Protein AF-A0AA42FJX2-F1 (afdb_monomer_lite)

Secondary structure (DSSP, 8-state):
----------PPPP----PPPPTTS-HHHHHHTTTT--EEEEEETTEEEEEEHHHHHHHHHHHS-SHHHHHHHHHHHHHHHHHHHHHHHHHHHHHHHHHHTTT------HHHHHHHHHHHHHHHT--GGG--TT----HHHHHHHT-HHHHHHHHHHHHHTT--SSHHHHHHHHHHHHHHHHHHHHHH-TT--HHHHHHHHHHHHHHHHHHHHHHHHHHHHHHHHHHHTT-

Structure (mmCIF, N/CA/C/O backbone):
data_AF-A0AA42FJX2-F1
#
_entry.id   AF-A0AA42FJX2-F1
#
loop_
_atom_site.group_PDB
_atom_site.id
_atom_site.type_symbol
_atom_site.label_atom_id
_atom_site.label_alt_id
_atom_site.label_comp_id
_atom_site.label_asym_id
_atom_site.label_entity_id
_atom_site.label_seq_id
_atom_site.pdbx_PDB_ins_code
_atom_site.Cartn_x
_atom_site.Cartn_y
_atom_site.Cartn_z
_atom_site.occupancy
_atom_site.B_iso_or_equiv
_atom_site.auth_seq_id
_atom_site.auth_comp_id
_atom_site.auth_asym_id
_atom_site.auth_atom_id
_atom_site.pdbx_PDB_model_num
ATOM 1 N N . MET A 1 1 ? 11.160 -43.414 -0.828 1.00 31.94 1 MET A N 1
ATOM 2 C CA . MET A 1 1 ? 11.577 -42.037 -0.490 1.00 31.94 1 MET A CA 1
ATOM 3 C C . MET A 1 1 ? 10.454 -41.105 -0.910 1.00 31.94 1 MET A C 1
ATOM 5 O O . MET A 1 1 ? 10.196 -41.000 -2.100 1.00 31.94 1 MET A O 1
ATOM 9 N N . SER A 1 2 ? 9.706 -40.563 0.054 1.00 27.91 2 SER A N 1
ATOM 10 C CA . SER A 1 2 ? 8.537 -39.716 -0.213 1.00 27.91 2 SER A CA 1
ATOM 11 C C . SER A 1 2 ? 8.991 -38.275 -0.432 1.00 27.91 2 SER A C 1
ATOM 13 O O . SER A 1 2 ? 9.691 -37.714 0.409 1.00 27.91 2 SER A O 1
ATOM 15 N N . VAL A 1 3 ? 8.629 -37.697 -1.575 1.00 27.19 3 VAL A N 1
ATOM 16 C CA . VAL A 1 3 ? 8.907 -36.300 -1.914 1.00 27.19 3 VAL A CA 1
ATOM 17 C C . VAL A 1 3 ? 7.827 -35.451 -1.248 1.00 27.19 3 VAL A C 1
ATOM 19 O O . VAL A 1 3 ? 6.704 -35.365 -1.742 1.00 27.19 3 VAL A O 1
ATOM 22 N N . HIS A 1 4 ? 8.144 -34.842 -0.105 1.00 28.83 4 HIS A N 1
ATOM 23 C CA . HIS A 1 4 ? 7.300 -33.801 0.475 1.00 28.83 4 HIS A CA 1
ATOM 24 C C . HIS A 1 4 ? 7.397 -32.546 -0.399 1.00 28.83 4 HIS A C 1
ATOM 26 O O . HIS A 1 4 ? 8.296 -31.721 -0.254 1.00 28.83 4 HIS A O 1
ATOM 32 N N . LEU A 1 5 ? 6.469 -32.429 -1.349 1.00 27.44 5 LEU A N 1
ATOM 33 C CA . LEU A 1 5 ? 6.158 -31.169 -2.010 1.00 27.44 5 LEU A CA 1
ATOM 34 C C . LEU A 1 5 ? 5.677 -30.185 -0.940 1.00 27.44 5 LEU A C 1
ATOM 36 O O . LEU A 1 5 ? 4.564 -30.312 -0.434 1.00 27.44 5 LEU A O 1
ATOM 40 N N . ASN A 1 6 ? 6.524 -29.208 -0.609 1.00 28.42 6 ASN A N 1
ATOM 41 C CA . ASN A 1 6 ? 6.117 -27.993 0.086 1.00 28.42 6 ASN A CA 1
ATOM 42 C C . ASN A 1 6 ? 5.006 -27.337 -0.741 1.00 28.42 6 ASN A C 1
ATOM 44 O O . ASN A 1 6 ? 5.273 -26.680 -1.751 1.00 28.42 6 ASN A O 1
ATOM 48 N N . GLN A 1 7 ? 3.752 -27.562 -0.351 1.00 30.89 7 GLN A N 1
ATOM 49 C CA . GLN A 1 7 ? 2.624 -26.829 -0.898 1.00 30.89 7 GLN A CA 1
ATOM 50 C C . GLN A 1 7 ? 2.806 -25.367 -0.499 1.00 30.89 7 GLN A C 1
ATOM 52 O O . GLN A 1 7 ? 2.657 -24.996 0.660 1.00 30.89 7 GLN A O 1
ATOM 57 N N . VAL A 1 8 ? 3.169 -24.538 -1.476 1.00 30.98 8 VAL A N 1
ATOM 58 C CA . VAL A 1 8 ? 3.081 -23.085 -1.362 1.00 30.98 8 VAL A CA 1
ATOM 59 C C . VAL A 1 8 ? 1.596 -22.764 -1.220 1.00 30.98 8 VAL A C 1
ATOM 61 O O . VAL A 1 8 ? 0.858 -22.761 -2.208 1.00 30.98 8 VAL A O 1
ATOM 64 N N . ILE A 1 9 ? 1.146 -22.566 0.019 1.00 32.75 9 ILE A N 1
ATOM 65 C CA . ILE A 1 9 ? -0.210 -22.115 0.325 1.00 32.75 9 ILE A CA 1
ATOM 66 C C . ILE A 1 9 ? -0.358 -20.746 -0.338 1.00 32.75 9 ILE A C 1
ATOM 68 O O . ILE A 1 9 ? 0.303 -19.772 0.024 1.00 32.75 9 ILE A O 1
ATOM 72 N N . LYS A 1 10 ? -1.175 -20.682 -1.391 1.00 31.48 10 LYS A N 1
ATOM 73 C CA . LYS A 1 10 ? -1.496 -19.422 -2.059 1.00 31.48 10 LYS A CA 1
ATOM 74 C C . LYS A 1 10 ? -2.317 -18.591 -1.082 1.00 31.48 10 LYS A C 1
ATOM 76 O O . LYS A 1 10 ? -3.470 -18.928 -0.829 1.00 31.48 10 LYS A O 1
ATOM 81 N N . SER A 1 11 ? -1.734 -17.510 -0.566 1.00 31.33 11 SER A N 1
ATOM 82 C CA . SER A 1 11 ? -2.449 -16.557 0.284 1.00 31.33 11 SER A CA 1
ATOM 83 C C . SER A 1 11 ? -3.790 -16.163 -0.353 1.00 31.33 11 SER A C 1
ATOM 85 O O . SER A 1 11 ? -3.816 -15.794 -1.536 1.00 31.33 11 SER A O 1
ATOM 87 N N . PRO A 1 12 ? -4.907 -16.235 0.392 1.00 36.12 12 PRO A N 1
ATOM 88 C CA . PRO A 1 12 ? -6.219 -15.902 -0.137 1.00 36.12 12 PRO A CA 1
ATOM 89 C C . PRO A 1 12 ? -6.261 -14.451 -0.633 1.00 36.12 12 PRO A C 1
ATOM 91 O O . PRO A 1 12 ? -5.676 -13.541 -0.040 1.00 36.12 12 PRO A O 1
ATOM 94 N N . LYS A 1 13 ? -6.964 -14.229 -1.750 1.00 33.28 13 LYS A N 1
ATOM 95 C CA . LYS A 1 13 ? -7.152 -12.891 -2.327 1.00 33.28 13 LYS A CA 1
ATOM 96 C C . LYS A 1 13 ? -8.032 -12.045 -1.389 1.00 33.28 13 LYS A C 1
ATOM 98 O O . LYS A 1 13 ? -9.130 -12.489 -1.046 1.00 33.28 13 LYS A O 1
ATOM 103 N N . PRO A 1 14 ? -7.603 -10.833 -0.997 1.00 35.41 14 PRO A N 1
ATOM 104 C CA . PRO A 1 14 ? -8.365 -9.995 -0.077 1.00 35.41 14 PRO A CA 1
ATOM 105 C C . PRO A 1 14 ? -9.662 -9.489 -0.716 1.00 35.41 14 PRO A C 1
ATOM 107 O O . PRO A 1 14 ? -9.658 -9.017 -1.853 1.00 35.41 14 PRO A O 1
ATOM 110 N N . PHE A 1 15 ? -10.761 -9.502 0.042 1.00 36.06 15 PHE A N 1
ATOM 111 C CA . PHE A 1 15 ? -11.967 -8.742 -0.287 1.00 36.06 15 PHE A CA 1
ATOM 112 C C . PHE A 1 15 ? -12.663 -8.231 0.979 1.00 36.06 15 PHE A C 1
ATOM 114 O O . PHE A 1 15 ? -12.865 -8.969 1.942 1.00 36.06 15 PHE A O 1
ATOM 121 N N . ILE A 1 16 ? -13.036 -6.951 0.974 1.00 37.66 16 ILE A N 1
ATOM 122 C CA . ILE A 1 16 ? -13.768 -6.302 2.068 1.00 37.66 16 ILE A CA 1
ATOM 123 C C . ILE A 1 16 ? -15.263 -6.461 1.789 1.00 37.66 16 ILE A C 1
ATOM 125 O O . ILE A 1 16 ? -15.741 -6.056 0.731 1.00 37.66 16 ILE A O 1
ATOM 129 N N . THR A 1 17 ? -16.016 -7.025 2.735 1.00 36.00 17 T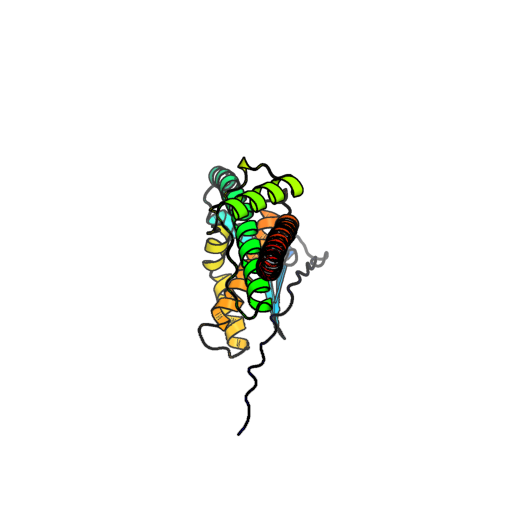HR A N 1
ATOM 130 C CA . THR A 1 17 ? -17.488 -7.031 2.687 1.00 36.00 17 THR A CA 1
ATOM 131 C C . THR A 1 17 ? -18.021 -6.062 3.745 1.00 36.00 17 THR A C 1
ATOM 133 O O . THR A 1 17 ? -17.624 -6.133 4.903 1.00 36.00 17 THR A O 1
ATOM 136 N N . ILE A 1 18 ? -18.889 -5.123 3.348 1.00 39.47 18 ILE A N 1
ATOM 137 C CA . ILE A 1 18 ? -19.509 -4.142 4.252 1.00 39.47 18 ILE A CA 1
ATOM 138 C C . ILE A 1 18 ? -20.953 -4.571 4.507 1.00 39.47 18 ILE A C 1
ATOM 140 O O . ILE A 1 18 ? -21.820 -4.389 3.654 1.00 39.47 18 ILE A O 1
ATOM 144 N N . THR A 1 19 ? -21.239 -5.095 5.694 1.00 42.47 19 THR A N 1
ATOM 145 C CA . THR A 1 19 ? -22.611 -5.383 6.129 1.00 42.47 19 THR A CA 1
ATOM 146 C C . THR A 1 19 ? -23.221 -4.157 6.825 1.00 42.47 19 THR A C 1
ATOM 148 O O . THR A 1 19 ? -22.709 -3.668 7.834 1.00 42.47 19 THR A O 1
ATOM 151 N N . LYS A 1 20 ? -24.326 -3.616 6.280 1.00 39.75 20 LYS A N 1
ATOM 152 C CA . LYS A 1 20 ? -25.154 -2.598 6.959 1.00 39.75 20 LYS A CA 1
ATOM 153 C C . LYS A 1 20 ? -26.060 -3.295 7.980 1.00 39.75 20 LYS A C 1
ATOM 155 O O . LYS A 1 20 ? -26.795 -4.211 7.631 1.00 39.75 20 LYS A O 1
ATOM 160 N N . GLY A 1 21 ? -25.996 -2.864 9.238 1.00 38.34 21 GLY A N 1
ATOM 161 C CA . GLY A 1 21 ? -26.777 -3.437 10.334 1.00 38.34 21 GLY A CA 1
ATOM 162 C C . GLY A 1 21 ? -28.282 -3.157 10.272 1.00 38.34 21 GLY A C 1
ATOM 163 O O . GLY A 1 21 ? -28.732 -2.171 9.692 1.00 38.34 21 GLY A O 1
ATOM 164 N N . CYS A 1 22 ? -29.051 -4.051 10.899 1.00 38.88 22 CYS A N 1
ATOM 165 C CA . CYS A 1 22 ? -30.514 -4.112 10.883 1.00 38.88 22 CYS A CA 1
ATOM 166 C C . CYS A 1 22 ? -31.192 -2.862 11.494 1.00 38.88 22 CYS A C 1
ATOM 168 O O . CYS A 1 22 ? -30.808 -2.367 12.557 1.00 38.88 22 CYS A O 1
ATOM 170 N N . SER A 1 23 ? -32.253 -2.368 10.845 1.00 48.19 23 SER A N 1
ATOM 171 C CA . SER A 1 23 ? -32.879 -1.062 11.114 1.00 48.19 23 SER A CA 1
ATOM 172 C C . SER A 1 23 ? -33.727 -0.975 12.394 1.00 48.19 23 SER A C 1
ATOM 174 O O . SER A 1 23 ? -34.010 0.138 12.835 1.00 48.19 23 SER A O 1
ATOM 176 N N . LYS A 1 24 ? -34.078 -2.095 13.041 1.00 46.38 24 LYS A N 1
ATOM 177 C CA . LYS A 1 24 ? -35.181 -2.173 14.027 1.00 46.38 24 LYS A CA 1
ATOM 178 C C . LYS A 1 24 ? -34.899 -1.705 15.469 1.00 46.38 24 LYS A C 1
ATOM 180 O O . LYS A 1 24 ? -35.830 -1.625 16.258 1.00 46.38 24 LYS A O 1
ATOM 185 N N . PHE A 1 25 ? -33.660 -1.389 15.842 1.00 43.12 25 PHE A N 1
ATOM 186 C CA . PHE A 1 25 ? -33.314 -1.051 17.239 1.00 43.12 25 PHE A CA 1
ATOM 187 C C . PHE A 1 25 ? -33.209 0.465 17.511 1.00 43.12 25 PHE A C 1
ATOM 189 O O . PHE A 1 25 ? -32.938 1.249 16.599 1.00 43.12 25 PHE A O 1
ATOM 196 N N . SER A 1 26 ? -33.393 0.898 18.766 1.00 50.31 26 SER A N 1
ATOM 197 C CA . SER A 1 26 ? -33.175 2.298 19.179 1.00 50.31 26 SER A CA 1
ATOM 198 C C . SER A 1 26 ? -31.684 2.671 19.142 1.00 50.31 26 SER A C 1
ATOM 200 O O . SER A 1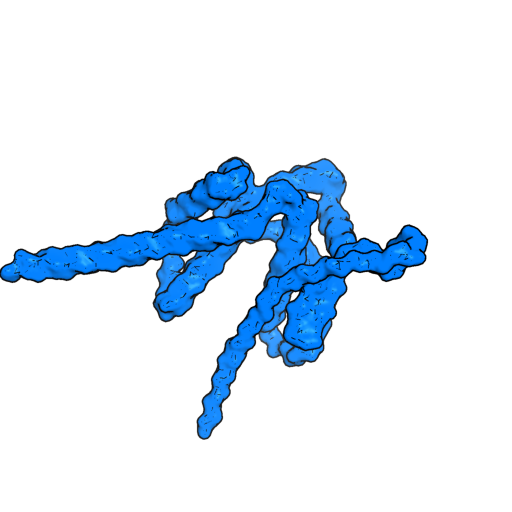 26 ? -30.825 1.793 19.197 1.00 50.31 26 SER A O 1
ATOM 202 N N . HIS A 1 27 ? -31.344 3.964 19.050 1.00 48.22 27 HIS A N 1
ATOM 203 C CA . HIS A 1 27 ? -29.951 4.412 18.874 1.00 48.22 27 HIS A CA 1
ATOM 204 C C . HIS A 1 27 ? -29.022 3.946 20.008 1.00 48.22 27 HIS A C 1
ATOM 206 O O . HIS A 1 27 ? -27.965 3.388 19.735 1.00 48.22 27 HIS A O 1
ATOM 212 N N . LYS A 1 28 ? -29.451 4.074 21.273 1.00 44.34 28 LYS A N 1
ATOM 213 C CA . LYS A 1 28 ? -28.675 3.635 22.450 1.00 44.34 28 LYS A CA 1
ATOM 214 C C . LYS A 1 28 ? -28.461 2.117 22.483 1.00 44.34 28 LYS A C 1
ATOM 216 O O . LYS A 1 28 ? -27.381 1.655 22.835 1.00 44.34 28 LYS A O 1
ATOM 221 N N . ILE A 1 29 ? -29.462 1.341 22.060 1.00 43.62 29 ILE A N 1
ATOM 222 C 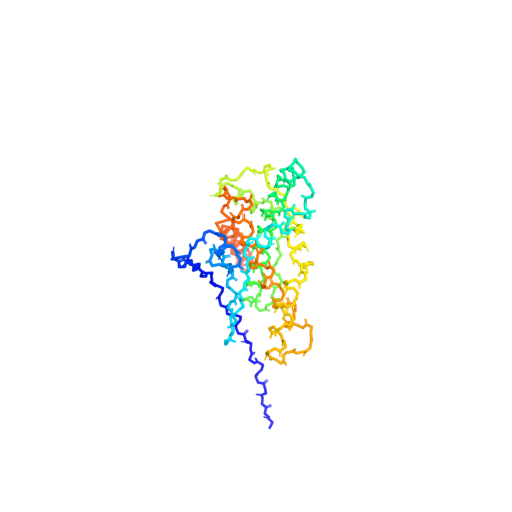CA . ILE A 1 29 ? -29.363 -0.123 21.965 1.00 43.62 29 ILE A CA 1
ATOM 223 C C . ILE A 1 29 ? -28.460 -0.525 20.792 1.00 43.62 29 ILE A C 1
ATOM 225 O O . ILE A 1 29 ? -27.636 -1.421 20.934 1.00 43.62 29 ILE A O 1
ATOM 229 N N . LYS A 1 30 ? -28.539 0.173 19.653 1.00 41.28 30 LYS A N 1
ATOM 230 C CA . LYS A 1 30 ? -27.633 -0.022 18.508 1.00 41.28 30 LYS A CA 1
ATOM 231 C C . LYS A 1 30 ? -26.178 0.282 18.858 1.00 41.28 30 LYS A C 1
ATOM 233 O O . LYS A 1 30 ? -25.288 -0.375 18.326 1.00 41.28 30 LYS A O 1
ATOM 238 N N . GLU A 1 31 ? -25.948 1.252 19.734 1.00 44.47 31 GLU A N 1
ATOM 239 C CA . GLU A 1 31 ? -24.627 1.648 20.223 1.00 44.47 31 GLU A CA 1
ATOM 240 C C . GLU A 1 31 ? -24.070 0.636 21.237 1.00 44.47 31 GLU A C 1
ATOM 242 O O . GLU A 1 31 ? -22.932 0.193 21.097 1.00 44.47 31 GLU A O 1
ATOM 247 N N . ALA A 1 32 ? -24.897 0.182 22.187 1.00 41.00 32 ALA A N 1
ATOM 248 C CA . ALA 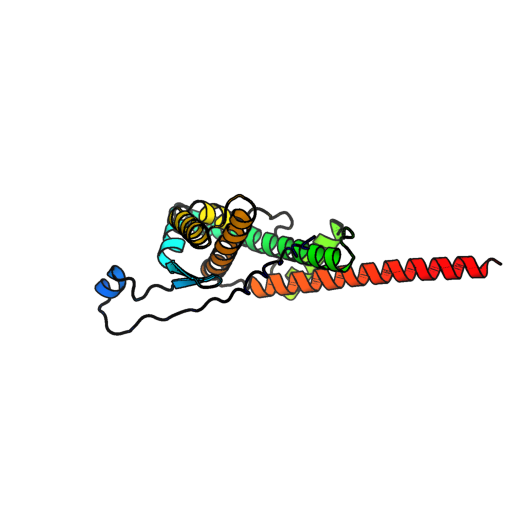A 1 32 ? -24.528 -0.820 23.191 1.00 41.00 32 ALA A CA 1
ATOM 249 C C . ALA A 1 32 ? -24.317 -2.226 22.597 1.00 41.00 32 ALA A C 1
ATOM 251 O O . ALA A 1 32 ? -23.354 -2.908 22.938 1.00 41.00 32 ALA A O 1
ATOM 252 N N . LEU A 1 33 ? -25.183 -2.645 21.669 1.00 42.25 33 LEU A N 1
ATOM 253 C CA . LEU A 1 33 ? -25.101 -3.935 20.967 1.00 42.25 33 LEU A CA 1
ATOM 254 C C . LEU A 1 33 ? -24.236 -3.874 19.702 1.00 42.25 33 LEU A C 1
ATOM 256 O O . LEU A 1 33 ? -24.078 -4.872 19.001 1.00 42.25 33 LEU A O 1
ATOM 260 N N . ASN A 1 34 ? -23.671 -2.704 19.395 1.00 47.59 34 ASN A N 1
ATOM 261 C CA . ASN A 1 34 ? -22.771 -2.497 18.268 1.00 47.59 34 ASN A CA 1
ATOM 262 C C . ASN A 1 34 ? -23.380 -2.890 16.898 1.00 47.59 34 ASN A C 1
ATOM 264 O O . ASN A 1 34 ? -22.685 -3.334 15.983 1.00 47.59 34 ASN A O 1
ATOM 268 N N . ILE A 1 35 ? -24.699 -2.730 16.760 1.00 39.41 35 ILE A N 1
ATOM 269 C CA . ILE A 1 35 ? -25.503 -3.172 15.608 1.00 39.41 35 ILE A CA 1
ATOM 270 C C . ILE A 1 35 ? -25.272 -2.270 14.389 1.00 39.41 35 ILE A C 1
ATOM 272 O O . ILE A 1 35 ? -25.331 -2.746 13.263 1.00 39.41 35 ILE A O 1
ATOM 276 N N . ASN A 1 36 ? -24.940 -0.992 14.595 1.00 46.34 36 ASN A N 1
ATOM 277 C CA . ASN A 1 36 ? -24.684 -0.022 13.521 1.00 46.34 36 ASN A CA 1
ATOM 278 C C . ASN A 1 36 ? -23.197 0.151 13.162 1.00 46.34 36 ASN A C 1
ATOM 280 O O . ASN A 1 36 ? -22.863 1.003 12.336 1.00 46.34 36 ASN A O 1
ATOM 284 N N . SER A 1 37 ? -22.278 -0.596 13.783 1.00 55.75 37 SER A N 1
ATOM 285 C CA . SER A 1 37 ? -20.853 -0.416 13.496 1.00 55.75 37 SER A CA 1
ATOM 286 C C . SER A 1 37 ? -20.506 -1.000 12.133 1.00 55.75 37 SER A C 1
ATOM 288 O O . SER A 1 37 ? -20.748 -2.187 11.910 1.00 55.75 37 SER A O 1
ATOM 290 N N . LYS A 1 38 ? -19.868 -0.208 11.263 1.00 67.88 38 LYS A N 1
ATOM 291 C CA . LYS A 1 38 ? -19.134 -0.765 10.124 1.00 67.88 38 LYS A CA 1
ATOM 292 C C . LYS A 1 38 ? -18.091 -1.742 10.660 1.00 67.88 38 LYS A C 1
ATOM 294 O O . LYS A 1 38 ? -17.338 -1.420 11.586 1.00 67.88 38 LYS A O 1
ATOM 299 N N . LYS A 1 39 ? -18.106 -2.952 10.114 1.00 72.69 39 LYS A N 1
ATOM 300 C CA . LYS A 1 39 ? -17.191 -4.018 10.494 1.00 72.69 39 LYS A CA 1
ATOM 301 C C . LYS A 1 39 ? -16.160 -4.203 9.391 1.00 72.69 39 LYS A C 1
ATOM 303 O O . LYS A 1 39 ? -16.492 -4.118 8.213 1.00 72.69 39 LYS A O 1
ATOM 308 N N . ILE A 1 40 ? -14.919 -4.429 9.795 1.00 69.00 40 ILE A N 1
ATOM 309 C CA . ILE A 1 40 ? -13.849 -4.861 8.907 1.00 69.00 40 ILE A CA 1
ATOM 310 C C . ILE A 1 40 ? -13.782 -6.375 9.048 1.00 69.00 40 ILE A C 1
ATOM 312 O O . ILE A 1 40 ? -13.407 -6.885 10.105 1.00 69.00 40 ILE A O 1
ATOM 316 N N . GLU A 1 41 ? -14.210 -7.075 8.006 1.00 68.38 41 GLU A N 1
ATOM 317 C CA . GLU A 1 41 ? -14.138 -8.530 7.924 1.00 68.38 41 GLU A CA 1
ATOM 318 C C . GLU A 1 41 ? -12.802 -8.925 7.288 1.00 68.38 41 GLU A C 1
ATOM 320 O O . GLU A 1 41 ? -12.489 -8.522 6.169 1.00 68.38 41 GLU A O 1
ATOM 325 N N . LEU A 1 42 ? -12.009 -9.699 8.022 1.00 65.88 42 LEU A N 1
ATOM 326 C CA . LEU A 1 42 ? -10.761 -10.299 7.572 1.00 65.88 42 LEU A CA 1
ATOM 327 C C . LEU A 1 42 ? -11.039 -11.787 7.368 1.00 65.88 42 LEU A C 1
ATOM 329 O O . LEU A 1 42 ? -11.291 -12.515 8.330 1.00 65.88 42 LEU A O 1
ATOM 333 N N . LYS A 1 43 ? -11.059 -12.218 6.109 1.00 64.38 43 LYS A N 1
ATOM 334 C CA . LYS A 1 43 ? -11.360 -13.603 5.740 1.00 64.38 43 LYS A CA 1
ATOM 335 C C . LYS A 1 43 ? -10.064 -14.389 5.587 1.00 64.38 43 LYS A C 1
ATOM 337 O O . LYS A 1 43 ? -9.173 -13.960 4.853 1.00 64.38 43 LYS A O 1
ATOM 342 N N . PHE A 1 44 ? -10.004 -15.514 6.284 1.00 64.75 44 PHE A N 1
ATOM 343 C CA . PHE A 1 44 ? -8.957 -16.527 6.236 1.00 64.75 44 PHE A CA 1
ATOM 344 C C . PHE A 1 44 ? -9.571 -17.834 5.723 1.00 64.75 44 PHE A C 1
ATOM 346 O O . PHE A 1 44 ? -10.796 -17.962 5.632 1.00 64.75 44 PHE A O 1
ATOM 353 N N . GLU A 1 45 ? -8.745 -18.807 5.352 1.00 58.72 45 GLU A N 1
ATOM 354 C CA . GLU A 1 45 ? -9.246 -20.113 4.924 1.00 58.72 45 GLU A CA 1
ATOM 355 C C . GLU A 1 45 ? -9.992 -20.784 6.091 1.00 58.72 45 GLU A C 1
ATOM 357 O O . GLU A 1 45 ? -9.420 -21.051 7.140 1.00 58.72 45 GLU A O 1
ATOM 362 N N . GLY A 1 46 ? -11.311 -20.961 5.956 1.00 57.94 46 GLY A N 1
ATOM 363 C CA . GLY A 1 46 ? -12.156 -21.568 6.993 1.00 57.94 46 GLY A CA 1
ATOM 364 C C . GLY A 1 46 ? -12.510 -20.681 8.198 1.00 57.94 46 GLY A C 1
ATOM 365 O O . GLY A 1 46 ? -13.294 -21.117 9.039 1.00 57.94 46 GLY A O 1
ATOM 366 N N . ASN A 1 47 ? -12.017 -19.437 8.280 1.00 65.50 47 ASN A N 1
ATOM 367 C CA . ASN A 1 47 ? -12.299 -18.530 9.399 1.00 65.50 47 ASN A CA 1
ATOM 368 C C . ASN A 1 47 ? -12.587 -17.089 8.936 1.00 65.50 47 ASN A C 1
ATOM 370 O O . ASN A 1 47 ? -12.086 -16.613 7.920 1.00 65.50 47 ASN A O 1
ATOM 374 N N . THR A 1 48 ? -13.411 -16.354 9.683 1.00 67.94 48 THR A N 1
ATOM 375 C CA . THR A 1 48 ? -13.636 -14.919 9.453 1.00 67.94 48 THR A CA 1
ATOM 376 C C . THR A 1 48 ? -13.497 -14.160 10.755 1.00 67.94 48 THR A C 1
ATOM 378 O O . THR A 1 48 ? -14.297 -14.285 11.681 1.00 67.94 48 THR A O 1
ATOM 381 N N . ILE A 1 49 ? -12.497 -13.297 10.792 1.00 69.69 49 ILE A N 1
ATOM 382 C CA . ILE A 1 49 ? -12.280 -12.363 11.880 1.00 69.69 49 ILE A CA 1
ATOM 383 C C . ILE A 1 49 ? -13.062 -11.094 11.588 1.00 69.69 49 ILE A C 1
ATOM 385 O O . ILE A 1 49 ? -13.020 -10.555 10.485 1.00 69.69 49 ILE A O 1
ATOM 389 N N . THR A 1 50 ? -13.721 -10.557 12.609 1.00 73.62 50 THR A N 1
ATOM 390 C CA . THR A 1 50 ? -14.474 -9.314 12.469 1.00 73.62 50 THR A CA 1
ATOM 391 C C . THR A 1 50 ? -14.002 -8.263 13.465 1.00 73.62 50 THR A C 1
ATOM 393 O O . THR A 1 50 ? -14.050 -8.465 14.677 1.00 73.62 50 THR A O 1
ATOM 396 N N . LEU A 1 51 ? -13.577 -7.110 12.954 1.00 77.00 51 LEU A N 1
ATOM 397 C CA . LEU A 1 51 ? -13.109 -5.971 13.740 1.00 77.00 51 LEU A CA 1
ATOM 398 C C . LEU A 1 51 ? -14.079 -4.793 13.633 1.00 77.00 51 LEU A C 1
ATOM 400 O O . LEU A 1 51 ? -14.681 -4.548 12.593 1.00 77.00 51 LEU A O 1
ATOM 404 N N . ASN A 1 52 ? -14.220 -4.028 14.714 1.00 79.44 52 ASN A N 1
ATOM 405 C CA . ASN A 1 52 ? -15.046 -2.824 14.719 1.00 79.44 52 ASN A CA 1
ATOM 406 C C . ASN A 1 52 ? -14.231 -1.609 14.243 1.00 79.44 52 ASN A C 1
ATOM 408 O O . ASN A 1 52 ? -13.297 -1.181 14.927 1.00 79.44 52 ASN A O 1
ATOM 412 N N . GLU A 1 53 ? -14.632 -1.028 13.109 1.00 83.50 53 GLU A N 1
ATOM 413 C CA . GLU A 1 53 ? -13.983 0.138 12.501 1.00 83.50 53 GLU A CA 1
ATOM 414 C C . GLU A 1 53 ? -13.966 1.355 13.438 1.00 83.50 53 GLU A C 1
ATOM 416 O O . GLU A 1 53 ? -12.923 1.986 13.617 1.00 83.50 53 GLU A O 1
ATOM 421 N N . SER A 1 54 ? -15.091 1.667 14.092 1.00 80.38 54 SER A N 1
ATOM 422 C CA . SER A 1 54 ? -15.200 2.857 14.945 1.00 80.38 54 SER A CA 1
ATOM 423 C C . SER A 1 54 ? -14.292 2.765 16.169 1.00 80.38 54 SER A C 1
ATOM 425 O O . SER A 1 54 ? -13.689 3.766 16.559 1.00 80.38 54 SER A O 1
ATOM 427 N N . LYS A 1 55 ? -14.117 1.563 16.735 1.00 82.38 55 LYS A N 1
ATOM 428 C CA . LYS A 1 55 ? -13.174 1.326 17.840 1.00 82.38 55 LYS A CA 1
ATOM 429 C C . LYS A 1 55 ? -11.725 1.552 17.406 1.00 82.38 55 LYS A C 1
ATOM 431 O O . LYS A 1 55 ? -10.993 2.227 18.128 1.00 82.38 55 LYS A O 1
ATOM 436 N N . ILE A 1 56 ? -11.332 1.052 16.231 1.00 84.06 56 ILE A N 1
ATOM 437 C CA . ILE A 1 56 ? -9.974 1.240 15.686 1.00 84.06 56 ILE A CA 1
ATOM 438 C C . ILE A 1 56 ? -9.700 2.724 15.450 1.00 84.06 56 ILE A C 1
ATOM 440 O O . ILE A 1 56 ? -8.719 3.261 15.962 1.00 84.06 56 ILE A O 1
ATOM 444 N N . VAL A 1 57 ? -10.595 3.406 14.731 1.00 83.50 57 VAL A N 1
ATOM 445 C CA . VAL A 1 57 ? -10.441 4.825 14.381 1.00 83.50 57 VAL A CA 1
ATOM 446 C C . VAL A 1 57 ? -10.436 5.707 15.626 1.00 83.50 57 VAL A C 1
ATOM 448 O O . VAL A 1 57 ? -9.590 6.592 15.744 1.00 83.50 57 VAL A O 1
ATOM 451 N N . ARG A 1 58 ? -11.336 5.462 16.587 1.00 83.94 58 ARG A N 1
ATOM 452 C CA . ARG A 1 58 ? -11.365 6.208 17.855 1.00 83.94 58 ARG A CA 1
ATOM 453 C C . ARG A 1 58 ? -10.066 6.025 18.632 1.00 83.94 58 ARG A C 1
ATOM 455 O O . ARG A 1 58 ? -9.564 6.997 19.190 1.00 83.94 58 ARG A O 1
ATOM 462 N N . LYS A 1 59 ? -9.505 4.811 18.652 1.00 85.19 59 LYS A N 1
ATOM 463 C CA . LYS A 1 59 ? -8.238 4.548 19.339 1.00 85.19 59 LYS A CA 1
ATOM 464 C C . LYS A 1 59 ? -7.069 5.263 18.661 1.00 85.19 59 LYS A C 1
ATOM 466 O O . LYS A 1 59 ? -6.307 5.918 19.366 1.00 85.19 59 LYS A O 1
ATOM 471 N N . LEU A 1 60 ? -6.989 5.230 17.329 1.00 84.56 60 LEU A N 1
ATOM 472 C CA . LEU A 1 60 ? -5.980 5.977 16.568 1.00 84.56 60 LEU A CA 1
ATOM 473 C C . LEU A 1 60 ? -6.065 7.480 16.854 1.00 84.56 60 LEU A C 1
ATOM 475 O O . LEU A 1 60 ? -5.071 8.090 17.232 1.00 84.56 60 LEU A O 1
ATOM 479 N N . LYS A 1 61 ? -7.269 8.060 16.777 1.00 83.94 61 LYS A N 1
ATOM 480 C CA . LYS A 1 61 ? -7.494 9.473 17.118 1.00 83.94 61 LYS A CA 1
ATOM 481 C C . LYS A 1 61 ? -7.112 9.798 18.561 1.00 83.94 61 LYS A C 1
ATOM 483 O O . LYS A 1 61 ? -6.624 10.881 18.808 1.00 83.94 61 LYS A O 1
ATOM 488 N N . SER A 1 62 ? -7.313 8.883 19.513 1.00 83.12 62 SER A N 1
ATOM 489 C CA . SER A 1 62 ? -6.896 9.122 20.904 1.00 83.12 62 SER A CA 1
ATOM 490 C C . SER A 1 62 ? -5.379 9.077 21.110 1.00 83.12 62 SER A C 1
ATOM 492 O O . SER A 1 62 ? -4.887 9.713 22.032 1.00 83.12 62 SER A O 1
ATOM 494 N N . GLN A 1 63 ? -4.646 8.321 20.284 1.00 82.50 63 GLN A N 1
ATOM 495 C CA . GLN A 1 63 ? -3.178 8.260 20.329 1.00 82.50 63 GLN A CA 1
ATOM 496 C C . GLN A 1 63 ? -2.538 9.488 19.670 1.00 82.50 63 GLN A C 1
ATOM 498 O O . GLN A 1 63 ? -1.431 9.872 20.026 1.00 82.50 63 GLN A O 1
ATOM 503 N N . ILE A 1 64 ? -3.246 10.106 18.727 1.00 80.00 64 ILE A N 1
ATOM 504 C CA . ILE A 1 64 ? -2.868 11.367 18.096 1.00 80.00 64 ILE A CA 1
ATOM 505 C C . ILE A 1 64 ? -3.543 12.481 18.909 1.00 80.00 64 ILE A C 1
ATOM 507 O O . ILE A 1 64 ? -4.648 12.910 18.593 1.00 80.00 64 ILE A O 1
ATOM 511 N N . GLU A 1 65 ? -2.933 12.860 20.034 1.00 68.12 65 GLU A N 1
ATOM 512 C CA . GLU A 1 65 ? -3.477 13.856 20.974 1.00 68.12 65 GLU A CA 1
ATOM 513 C C . GLU A 1 65 ? -3.956 15.126 20.252 1.00 68.12 65 GLU A C 1
ATOM 515 O O . GLU A 1 65 ? -3.202 15.634 19.449 1.00 68.12 65 GLU A O 1
ATOM 520 N N . THR A 1 66 ? -5.140 15.658 20.593 1.00 67.81 66 THR A N 1
ATOM 521 C CA . THR A 1 66 ? -5.768 16.926 20.126 1.00 67.81 66 THR A CA 1
ATOM 522 C C . THR A 1 66 ? -6.068 17.092 18.619 1.00 67.81 66 THR A C 1
ATOM 524 O O . THR A 1 66 ? -5.440 16.508 17.742 1.00 67.81 66 THR A O 1
ATOM 527 N N . ALA A 1 67 ? -7.085 17.906 18.295 1.00 61.50 67 ALA A N 1
ATOM 528 C CA . ALA A 1 67 ? -7.563 18.099 16.918 1.00 61.50 67 ALA A CA 1
ATOM 529 C C . ALA A 1 67 ? -6.545 18.820 16.010 1.00 61.50 67 ALA A C 1
ATOM 531 O O . ALA A 1 67 ? -6.328 18.385 14.881 1.00 61.50 67 ALA A O 1
ATOM 532 N N . ASP A 1 68 ? -5.867 19.858 16.509 1.00 67.69 68 ASP A N 1
ATOM 533 C CA . ASP A 1 68 ? -4.874 20.617 15.727 1.00 67.69 68 ASP A CA 1
ATOM 534 C C . ASP A 1 68 ? -3.639 19.778 15.383 1.00 67.69 68 ASP A C 1
ATOM 536 O O . ASP A 1 68 ? -3.097 19.834 14.276 1.00 67.69 68 ASP A O 1
ATOM 540 N N . LYS A 1 69 ? -3.197 18.961 16.339 1.00 78.44 69 LYS A N 1
ATOM 541 C CA . LYS A 1 69 ? -2.136 17.972 16.140 1.00 78.44 69 LYS A CA 1
ATOM 542 C C . LYS A 1 69 ? -2.598 16.880 15.171 1.00 78.44 69 LYS A C 1
ATOM 544 O O . LYS A 1 69 ? -1.799 16.465 14.340 1.00 78.44 69 LYS A O 1
ATOM 549 N N . LEU A 1 70 ? -3.868 16.462 15.214 1.00 79.25 70 LEU A N 1
ATOM 550 C CA . LEU A 1 70 ? -4.434 15.495 14.268 1.00 79.25 70 LEU A CA 1
ATOM 551 C C . LEU A 1 70 ? -4.458 16.020 12.826 1.00 79.25 70 LEU A C 1
ATOM 553 O O . LEU A 1 70 ? -4.125 15.266 11.918 1.00 79.25 70 LEU A O 1
ATOM 557 N N . GLU A 1 71 ? -4.816 17.282 12.593 1.00 81.00 71 GLU A N 1
ATOM 558 C CA . GLU A 1 71 ? -4.785 17.885 11.250 1.00 81.00 71 GLU A CA 1
ATOM 559 C C . GLU A 1 71 ? -3.354 17.981 10.707 1.00 81.00 71 GLU A C 1
ATOM 561 O O . GLU A 1 71 ? -3.069 17.495 9.611 1.00 81.00 71 GLU A O 1
ATOM 566 N N . LYS A 1 72 ? -2.411 18.499 11.505 1.00 83.88 72 LYS A N 1
ATOM 567 C CA . LYS A 1 72 ? -0.987 18.534 11.124 1.00 83.88 72 LYS A CA 1
ATOM 568 C C . LYS A 1 72 ? -0.426 17.135 10.874 1.00 83.88 72 LYS A C 1
ATOM 570 O O . LYS A 1 72 ? 0.285 16.925 9.893 1.00 83.88 72 LYS A O 1
ATOM 575 N N . PHE A 1 73 ? -0.793 16.178 11.725 1.00 86.50 73 PHE A N 1
ATOM 576 C CA . PHE A 1 73 ? -0.439 14.775 11.568 1.00 86.50 73 PHE A CA 1
ATOM 577 C C . PHE A 1 73 ? -0.983 14.201 10.261 1.00 86.50 73 PHE A C 1
ATOM 579 O O . PHE A 1 73 ? -0.243 13.543 9.540 1.00 86.50 73 PHE A O 1
ATOM 586 N N . LYS A 1 74 ? -2.252 14.457 9.917 1.00 85.75 74 LYS A N 1
ATOM 587 C CA . LYS A 1 74 ? -2.823 13.995 8.646 1.00 85.75 74 LYS A CA 1
ATOM 588 C C . LYS A 1 74 ? -2.044 14.553 7.463 1.00 85.75 74 LYS A C 1
ATOM 590 O O . LYS A 1 74 ? -1.768 13.800 6.543 1.00 85.75 74 LYS A O 1
ATOM 595 N N . ILE A 1 75 ? -1.661 15.829 7.484 1.00 85.88 75 ILE A N 1
ATOM 596 C CA . ILE A 1 75 ? -0.891 16.429 6.385 1.00 85.88 75 ILE A CA 1
ATOM 597 C C . ILE A 1 75 ? 0.448 15.705 6.201 1.00 85.88 75 ILE A C 1
ATOM 599 O O . ILE A 1 75 ? 0.784 15.333 5.077 1.00 85.88 75 ILE A O 1
ATOM 603 N N . SER A 1 76 ? 1.205 15.469 7.277 1.00 87.38 76 SER A N 1
ATOM 604 C CA . SER A 1 76 ? 2.492 14.766 7.178 1.00 87.38 76 SER A CA 1
ATOM 605 C C . SER A 1 76 ? 2.318 13.291 6.818 1.00 87.38 76 SER A C 1
ATOM 607 O O . SER A 1 76 ? 2.978 12.783 5.913 1.00 87.38 76 SER A O 1
ATOM 609 N N . GLU A 1 77 ? 1.385 12.609 7.479 1.00 90.56 77 GLU A N 1
ATOM 610 C CA . GLU A 1 77 ? 1.110 11.190 7.269 1.00 90.56 77 GLU A CA 1
ATOM 611 C C . GLU A 1 77 ? 0.547 10.926 5.868 1.00 90.56 77 GLU A C 1
ATOM 613 O O . GLU A 1 77 ? 0.880 9.905 5.279 1.00 90.56 77 GLU A O 1
ATOM 618 N N . LYS A 1 78 ? -0.227 11.846 5.275 1.00 91.62 78 LYS A N 1
ATOM 619 C CA . LYS A 1 78 ? -0.709 11.741 3.886 1.00 91.62 78 LYS A CA 1
ATOM 620 C C . LYS A 1 78 ? 0.460 11.572 2.918 1.00 91.62 78 LYS A C 1
ATOM 622 O O . LYS A 1 78 ? 0.459 10.629 2.125 1.00 91.62 78 LYS A O 1
ATOM 627 N N . LYS A 1 79 ? 1.485 12.427 3.029 1.00 92.69 79 LYS A N 1
ATOM 628 C CA . LYS A 1 79 ? 2.676 12.366 2.163 1.00 92.69 79 LYS A CA 1
ATOM 629 C C . LYS A 1 79 ? 3.426 11.050 2.325 1.00 92.69 79 LYS A C 1
ATOM 631 O O . LYS A 1 79 ? 3.779 10.403 1.340 1.00 92.69 79 LYS A O 1
ATOM 636 N N . ILE A 1 80 ? 3.598 10.621 3.575 1.00 92.12 80 ILE A N 1
ATOM 637 C CA . ILE A 1 80 ? 4.258 9.357 3.917 1.00 92.12 80 ILE A CA 1
ATOM 638 C C . ILE A 1 80 ? 3.468 8.165 3.366 1.00 92.12 80 ILE A C 1
ATOM 640 O O . ILE A 1 80 ? 4.043 7.226 2.817 1.00 92.12 80 ILE A O 1
ATOM 644 N N . GLN A 1 81 ? 2.141 8.185 3.485 1.00 92.94 81 GLN A N 1
ATOM 645 C CA . GLN A 1 81 ? 1.272 7.109 3.020 1.00 92.94 81 GLN A CA 1
ATOM 646 C C . GLN A 1 81 ? 1.300 6.992 1.494 1.00 92.94 81 GLN A C 1
ATOM 648 O O . GLN A 1 81 ? 1.413 5.872 0.994 1.00 92.94 81 GLN A O 1
ATOM 653 N N . ILE A 1 82 ? 1.265 8.114 0.765 1.00 93.12 82 ILE A N 1
ATOM 654 C CA . ILE A 1 82 ? 1.402 8.142 -0.700 1.00 93.12 82 ILE A CA 1
ATOM 655 C C . ILE A 1 82 ? 2.775 7.598 -1.105 1.00 93.12 82 ILE A C 1
ATOM 657 O O . ILE A 1 82 ? 2.851 6.619 -1.847 1.00 93.12 82 ILE A O 1
ATOM 661 N N . GLY A 1 83 ? 3.853 8.170 -0.561 1.00 93.25 83 GLY A N 1
ATOM 662 C CA . GLY A 1 83 ? 5.220 7.787 -0.912 1.00 93.25 83 GLY A CA 1
ATOM 663 C C . GLY A 1 83 ? 5.532 6.318 -0.617 1.00 93.25 83 GLY A C 1
ATOM 664 O O . GLY A 1 83 ? 6.042 5.597 -1.472 1.00 93.25 83 GLY A O 1
ATOM 665 N N . SER A 1 84 ? 5.120 5.830 0.556 1.00 92.56 84 SER A N 1
ATOM 666 C CA . SER A 1 84 ? 5.276 4.424 0.950 1.00 92.56 84 SER A CA 1
ATOM 667 C C . SER A 1 84 ? 4.434 3.473 0.087 1.00 92.56 84 SER A C 1
ATOM 669 O O . SER A 1 84 ? 4.871 2.357 -0.189 1.00 92.56 84 SER A O 1
ATOM 671 N N . THR A 1 85 ? 3.258 3.903 -0.390 1.00 92.69 85 THR A N 1
ATOM 672 C CA . THR A 1 85 ? 2.435 3.105 -1.320 1.00 92.69 85 THR A CA 1
ATOM 673 C C . THR A 1 85 ? 3.148 2.918 -2.657 1.00 92.69 85 THR A C 1
ATOM 675 O O . THR A 1 85 ? 3.220 1.793 -3.148 1.00 92.69 85 THR A O 1
ATOM 678 N N . ILE A 1 86 ? 3.734 3.987 -3.205 1.00 94.75 86 ILE A N 1
ATOM 679 C CA . ILE A 1 86 ? 4.503 3.936 -4.458 1.00 94.75 86 ILE A CA 1
ATOM 680 C C . ILE A 1 86 ? 5.764 3.082 -4.282 1.00 94.75 86 ILE A C 1
ATOM 682 O O . ILE A 1 86 ? 5.994 2.168 -5.068 1.00 94.75 86 ILE A O 1
ATOM 686 N N . ASN A 1 87 ? 6.547 3.315 -3.223 1.00 93.62 87 ASN A N 1
ATOM 687 C CA . ASN A 1 87 ? 7.755 2.531 -2.938 1.00 93.62 87 ASN A CA 1
ATOM 688 C C . ASN A 1 87 ? 7.454 1.034 -2.817 1.00 93.62 87 ASN A C 1
ATOM 690 O O . ASN A 1 87 ? 8.157 0.208 -3.393 1.00 93.62 87 ASN A O 1
ATOM 694 N N . ARG A 1 88 ? 6.375 0.682 -2.115 1.00 91.12 88 ARG A N 1
ATOM 695 C CA . ARG A 1 88 ? 5.971 -0.713 -1.969 1.00 91.12 88 ARG A CA 1
ATOM 696 C C . ARG A 1 88 ? 5.527 -1.335 -3.293 1.00 91.12 88 ARG A C 1
ATOM 698 O O . ARG A 1 88 ? 5.889 -2.474 -3.545 1.00 91.12 88 ARG A O 1
ATOM 705 N N . ALA A 1 89 ? 4.782 -0.607 -4.123 1.00 93.06 89 ALA A N 1
ATOM 706 C CA . ALA A 1 89 ? 4.395 -1.071 -5.456 1.00 93.06 89 ALA A CA 1
ATOM 707 C C . ALA A 1 89 ? 5.619 -1.311 -6.358 1.00 93.06 89 ALA A C 1
ATOM 709 O O . ALA A 1 89 ? 5.678 -2.313 -7.071 1.00 93.06 89 ALA A O 1
ATOM 710 N N . ILE A 1 90 ? 6.626 -0.433 -6.275 1.00 93.31 90 ILE A N 1
ATOM 711 C CA . ILE A 1 90 ? 7.907 -0.609 -6.970 1.00 93.31 90 ILE A CA 1
ATOM 712 C C . ILE A 1 90 ? 8.591 -1.902 -6.513 1.00 93.31 90 ILE A C 1
ATOM 714 O O . ILE A 1 90 ? 9.044 -2.687 -7.347 1.00 93.31 90 ILE A O 1
ATOM 718 N N . ASP A 1 91 ? 8.689 -2.122 -5.201 1.00 90.62 91 ASP A N 1
ATOM 719 C CA . ASP A 1 91 ? 9.356 -3.303 -4.649 1.00 90.62 91 ASP A CA 1
ATOM 720 C C . ASP A 1 91 ? 8.600 -4.599 -4.989 1.00 90.62 91 ASP A C 1
ATOM 722 O O . ASP A 1 91 ? 9.236 -5.547 -5.444 1.00 90.62 91 ASP A O 1
ATOM 726 N N . GLU A 1 92 ? 7.264 -4.614 -4.874 1.00 90.50 92 GLU A N 1
ATOM 727 C CA . GLU A 1 92 ? 6.406 -5.750 -5.262 1.00 90.50 92 GLU A CA 1
ATOM 728 C C . GLU A 1 92 ? 6.581 -6.080 -6.760 1.00 90.50 92 GLU A C 1
ATOM 730 O O . GLU A 1 92 ? 6.852 -7.225 -7.116 1.00 90.50 92 GLU A O 1
ATOM 735 N N . THR A 1 93 ? 6.560 -5.075 -7.644 1.00 90.31 93 THR A N 1
ATOM 736 C CA . THR A 1 93 ? 6.747 -5.278 -9.097 1.00 90.31 93 THR A CA 1
ATOM 737 C C . THR A 1 93 ? 8.147 -5.802 -9.437 1.00 90.31 93 THR A C 1
ATOM 739 O O . THR A 1 93 ? 8.315 -6.642 -10.325 1.00 90.31 93 THR A O 1
ATOM 742 N N . ARG A 1 94 ? 9.181 -5.316 -8.738 1.00 89.06 94 ARG A N 1
ATOM 743 C CA . ARG A 1 94 ? 10.564 -5.784 -8.923 1.00 89.06 94 ARG A CA 1
ATOM 744 C C . ARG A 1 94 ? 10.749 -7.222 -8.460 1.00 89.06 94 ARG A C 1
ATOM 746 O O . ARG A 1 94 ? 11.465 -7.968 -9.125 1.00 89.06 94 ARG A O 1
ATOM 753 N N . GLU A 1 95 ? 10.141 -7.590 -7.337 1.00 86.69 95 GLU A N 1
ATOM 754 C CA . GLU A 1 95 ? 10.163 -8.954 -6.806 1.00 86.69 95 GLU A CA 1
ATOM 755 C C . GLU A 1 95 ? 9.466 -9.917 -7.776 1.00 86.69 95 GLU A C 1
ATOM 757 O O . GLU A 1 95 ? 10.073 -10.902 -8.193 1.00 86.69 95 GLU A O 1
ATOM 762 N N . GLU A 1 96 ? 8.275 -9.563 -8.271 1.00 86.44 96 GLU A N 1
ATOM 763 C CA . GLU A 1 96 ? 7.552 -10.361 -9.272 1.00 86.44 96 GLU A CA 1
ATOM 764 C C . GLU A 1 96 ? 8.345 -10.568 -10.570 1.00 86.44 96 GLU A C 1
ATOM 766 O O . GLU A 1 96 ? 8.315 -11.650 -11.162 1.00 86.44 96 GLU A O 1
ATOM 771 N N . LEU A 1 97 ? 9.043 -9.534 -11.050 1.00 83.62 97 LEU A N 1
ATOM 772 C CA . LEU A 1 97 ? 9.871 -9.653 -12.249 1.00 83.62 97 LEU A CA 1
ATOM 773 C C . LEU A 1 97 ? 11.133 -10.483 -11.988 1.00 83.62 97 LEU A C 1
ATOM 775 O O . LEU A 1 97 ? 11.498 -11.308 -12.821 1.00 83.62 97 LEU A O 1
ATOM 779 N N . SER A 1 98 ? 11.773 -10.300 -10.831 1.00 81.00 98 SER A N 1
ATOM 780 C CA . SER A 1 98 ? 12.911 -11.117 -10.394 1.00 81.00 98 SER A CA 1
ATOM 781 C C . SER A 1 98 ? 12.540 -12.599 -10.370 1.00 81.00 98 SER A C 1
ATOM 783 O O . SER A 1 98 ? 13.272 -13.422 -10.919 1.00 81.00 98 SER A O 1
ATOM 785 N N . ASP A 1 99 ? 11.378 -12.947 -9.819 1.00 81.06 99 ASP A N 1
ATOM 786 C CA . ASP A 1 99 ? 10.888 -14.328 -9.780 1.00 81.06 99 ASP A CA 1
ATOM 787 C C . ASP A 1 99 ? 10.642 -14.905 -11.180 1.00 81.06 99 ASP A C 1
ATOM 789 O O . ASP A 1 99 ? 11.041 -16.039 -11.454 1.00 81.06 99 ASP A O 1
ATOM 793 N N . LYS A 1 100 ? 10.075 -14.116 -12.104 1.00 83.31 100 LYS A N 1
ATOM 794 C CA . LYS A 1 100 ? 9.916 -14.514 -13.518 1.00 83.31 100 LYS A CA 1
ATOM 795 C C . LYS A 1 100 ? 11.251 -14.733 -14.229 1.00 83.31 100 LYS A C 1
ATOM 797 O O . LYS A 1 100 ? 11.322 -15.535 -15.155 1.00 83.31 100 LYS A O 1
ATOM 802 N N . LEU A 1 101 ? 12.302 -14.041 -13.796 1.00 80.38 101 LEU A N 1
ATOM 803 C CA . LEU A 1 101 ? 13.659 -14.142 -14.332 1.00 80.38 101 LEU A CA 1
ATOM 804 C C . LEU A 1 101 ? 14.542 -15.087 -13.498 1.00 80.38 101 LEU A C 1
ATOM 806 O O . LEU A 1 101 ? 15.744 -14.853 -13.365 1.00 80.38 101 LEU A O 1
ATOM 810 N N . ASN A 1 102 ? 13.967 -16.146 -12.916 1.00 80.69 102 ASN A N 1
ATOM 811 C CA . ASN A 1 102 ? 14.682 -17.150 -12.114 1.00 80.69 102 ASN A CA 1
ATOM 812 C C . ASN A 1 102 ? 15.491 -16.550 -10.949 1.00 80.69 102 ASN A C 1
ATOM 814 O O . ASN A 1 102 ? 16.625 -16.951 -10.690 1.00 80.69 102 ASN A O 1
ATOM 818 N N . LYS A 1 103 ? 14.897 -15.590 -10.233 1.00 78.62 103 LYS A N 1
ATOM 819 C CA . LYS A 1 103 ? 15.497 -14.850 -9.107 1.00 78.62 103 LYS A CA 1
ATOM 820 C C . LYS A 1 103 ? 16.680 -13.956 -9.492 1.00 78.62 103 LYS A C 1
ATOM 822 O O . LYS A 1 103 ? 17.511 -13.620 -8.646 1.00 78.62 103 LYS A O 1
ATOM 827 N N . THR A 1 104 ? 16.762 -13.542 -10.756 1.00 76.06 104 THR A N 1
ATOM 828 C CA . THR A 1 104 ? 17.747 -12.542 -11.183 1.00 76.06 104 THR A CA 1
ATOM 829 C C . THR A 1 104 ? 17.418 -11.198 -10.546 1.00 76.06 104 THR A C 1
ATOM 831 O O . THR A 1 104 ? 16.328 -10.658 -10.726 1.00 76.06 104 THR A O 1
ATOM 834 N N . LYS A 1 105 ? 18.379 -10.626 -9.812 1.00 76.31 105 LYS A N 1
ATOM 835 C CA . LYS A 1 105 ? 18.187 -9.359 -9.103 1.00 76.31 105 LYS A CA 1
ATOM 836 C C . LYS A 1 105 ? 17.900 -8.225 -10.089 1.00 76.31 105 LYS A C 1
ATOM 838 O O . LYS A 1 105 ? 18.796 -7.757 -10.785 1.00 76.31 105 LYS A O 1
ATOM 843 N N . VAL A 1 106 ? 16.673 -7.717 -10.063 1.00 77.88 106 VAL A N 1
ATOM 844 C CA . VAL A 1 106 ? 16.269 -6.533 -10.829 1.00 77.88 106 VAL A CA 1
ATOM 845 C C . VAL A 1 106 ? 16.482 -5.281 -9.978 1.00 77.88 106 VAL A C 1
ATOM 847 O O . VAL A 1 106 ? 15.884 -5.139 -8.907 1.00 77.88 106 VAL A O 1
ATOM 850 N N . SER A 1 107 ? 17.325 -4.348 -10.423 1.00 80.50 107 SER A N 1
ATOM 851 C CA . SER A 1 107 ? 17.610 -3.093 -9.711 1.00 80.50 107 SER A CA 1
ATOM 852 C C . SER A 1 107 ? 17.185 -1.860 -10.498 1.00 80.50 107 SER A C 1
ATOM 854 O O . SER A 1 107 ? 17.460 -1.762 -11.688 1.00 80.50 107 SER A O 1
ATOM 856 N N . LEU A 1 108 ? 16.577 -0.901 -9.798 1.00 84.25 108 LEU A N 1
ATOM 857 C CA . LEU A 1 108 ? 16.298 0.441 -10.305 1.00 84.25 108 LEU A CA 1
ATOM 858 C C . LEU A 1 108 ? 17.299 1.430 -9.717 1.00 84.25 108 LEU A C 1
ATOM 860 O O . LEU A 1 108 ? 17.620 1.354 -8.526 1.00 84.25 108 LEU A O 1
ATOM 864 N N . THR A 1 109 ? 17.757 2.373 -10.532 1.00 87.50 109 THR A N 1
ATOM 865 C CA . THR A 1 109 ? 18.569 3.496 -10.058 1.00 87.50 109 THR A CA 1
ATOM 866 C C . THR A 1 109 ? 17.705 4.514 -9.312 1.00 87.50 109 THR A C 1
ATOM 868 O O . THR A 1 109 ? 16.476 4.525 -9.413 1.00 87.50 109 THR A O 1
ATOM 871 N N . SER A 1 110 ? 18.344 5.430 -8.583 1.00 87.06 110 SER A N 1
ATOM 872 C CA . SER A 1 110 ? 17.640 6.553 -7.953 1.00 87.06 110 SER A CA 1
ATOM 873 C C . SER A 1 110 ? 16.934 7.451 -8.977 1.00 87.06 110 SER A C 1
ATOM 875 O O . SER A 1 110 ? 15.894 8.022 -8.661 1.00 87.06 110 SER A O 1
ATOM 877 N N . SER A 1 111 ? 17.475 7.564 -10.198 1.00 89.12 111 SER A N 1
ATOM 878 C CA . SER A 1 111 ? 16.848 8.319 -11.289 1.00 89.12 111 SER A CA 1
ATOM 879 C C . SER A 1 111 ? 15.567 7.640 -11.767 1.00 89.12 111 SER A C 1
ATOM 881 O O . SER A 1 111 ? 14.532 8.290 -11.859 1.00 89.12 111 SER A O 1
ATOM 883 N N . ASP A 1 112 ? 15.613 6.321 -11.964 1.00 89.69 112 ASP A N 1
ATOM 884 C CA . ASP A 1 112 ? 14.447 5.536 -12.385 1.00 89.69 112 ASP A CA 1
ATOM 885 C C . ASP A 1 112 ? 13.310 5.639 -11.365 1.00 89.69 112 ASP A C 1
ATOM 887 O O . ASP A 1 112 ? 12.148 5.829 -11.718 1.00 89.69 112 ASP A O 1
ATOM 891 N N . LYS A 1 113 ? 13.649 5.570 -10.070 1.00 90.06 113 LYS A N 1
ATOM 892 C CA . LYS A 1 113 ? 12.663 5.758 -9.002 1.00 90.06 113 LYS A CA 1
ATOM 893 C C . LYS A 1 113 ? 12.022 7.142 -9.080 1.00 90.06 113 LYS A C 1
ATOM 895 O O . LYS A 1 113 ? 10.799 7.231 -9.047 1.00 90.06 113 LYS A O 1
ATOM 900 N N . LYS A 1 114 ? 12.817 8.211 -9.212 1.00 91.50 114 LYS A N 1
ATOM 901 C CA . LYS A 1 114 ? 12.295 9.584 -9.349 1.00 91.50 114 LYS A CA 1
ATOM 902 C C . LYS A 1 114 ? 11.359 9.722 -10.549 1.00 91.50 114 LYS A C 1
ATOM 904 O O . LYS A 1 114 ? 10.317 10.358 -10.427 1.00 91.50 114 LYS A O 1
ATOM 909 N N . GLU A 1 115 ? 11.702 9.099 -11.671 1.00 93.19 115 GLU A N 1
ATOM 910 C CA . GLU A 1 115 ? 10.858 9.093 -12.861 1.00 93.19 115 GLU A CA 1
ATOM 911 C C . GLU A 1 115 ? 9.510 8.405 -12.606 1.00 93.19 115 GLU A C 1
ATOM 913 O O . GLU A 1 115 ? 8.468 8.968 -12.940 1.00 93.19 115 GLU A O 1
ATOM 918 N N . ILE A 1 116 ? 9.503 7.243 -11.944 1.00 93.88 116 ILE A N 1
ATOM 919 C CA . ILE A 1 116 ? 8.262 6.552 -11.554 1.00 93.88 116 ILE A CA 1
ATOM 920 C C . ILE A 1 116 ? 7.407 7.457 -10.661 1.00 93.88 116 ILE A C 1
ATOM 922 O O . ILE A 1 116 ? 6.218 7.629 -10.925 1.00 93.88 116 ILE A O 1
ATOM 926 N N . PHE A 1 117 ? 8.001 8.091 -9.646 1.00 94.44 117 PHE A N 1
ATOM 927 C CA . PHE A 1 117 ? 7.284 9.027 -8.774 1.00 94.44 117 PHE A CA 1
ATOM 928 C C . PHE A 1 117 ? 6.651 10.185 -9.556 1.00 94.44 117 PHE A C 1
ATOM 930 O O . PHE A 1 117 ? 5.471 10.474 -9.355 1.00 94.44 117 PHE A O 1
ATOM 937 N N . HIS A 1 118 ? 7.396 10.801 -10.475 1.00 94.25 118 HIS A N 1
ATOM 938 C CA . HIS A 1 118 ? 6.897 11.885 -11.323 1.00 94.25 118 HIS A CA 1
ATOM 939 C C . HIS A 1 118 ? 5.730 11.429 -12.217 1.00 94.25 118 HIS A C 1
ATOM 941 O O . HIS A 1 118 ? 4.678 12.074 -12.267 1.00 94.25 118 HIS A O 1
ATOM 947 N N . ARG A 1 119 ? 5.869 10.277 -12.887 1.00 94.56 119 ARG A N 1
ATOM 948 C CA . ARG A 1 119 ? 4.818 9.714 -13.753 1.00 94.56 119 ARG A CA 1
ATOM 949 C C . ARG A 1 119 ? 3.551 9.375 -12.962 1.00 94.56 119 ARG A C 1
ATOM 951 O O . ARG A 1 119 ? 2.449 9.709 -13.407 1.00 94.56 119 ARG A O 1
ATOM 958 N N . VAL A 1 120 ? 3.695 8.781 -11.774 1.00 95.38 120 VAL A N 1
ATOM 959 C CA . VAL A 1 120 ? 2.569 8.464 -10.880 1.00 95.38 120 VAL A CA 1
ATOM 960 C C . VAL A 1 120 ? 1.875 9.735 -10.397 1.00 95.38 120 VAL A C 1
ATOM 962 O O . VAL A 1 120 ? 0.647 9.800 -10.462 1.00 95.38 120 VAL A O 1
ATOM 965 N N . ALA A 1 121 ? 2.629 10.755 -9.973 1.00 93.75 121 ALA A N 1
ATOM 966 C CA . ALA A 1 121 ? 2.085 12.047 -9.546 1.00 93.75 121 ALA A CA 1
ATOM 967 C C . ALA A 1 121 ? 1.192 12.654 -10.637 1.00 93.75 121 ALA A C 1
ATOM 969 O O . ALA A 1 121 ? 0.016 12.950 -10.407 1.00 93.75 121 ALA A O 1
ATOM 970 N N . LYS A 1 122 ? 1.718 12.713 -11.865 1.00 94.00 122 LYS A N 1
ATOM 971 C CA . LYS A 1 122 ? 1.016 13.240 -13.038 1.00 94.00 122 LYS A CA 1
ATOM 972 C C . LYS A 1 122 ? -0.247 12.443 -13.381 1.00 94.00 122 LYS A C 1
ATOM 974 O O . LYS A 1 122 ? -1.306 13.038 -13.560 1.00 94.00 122 LYS A O 1
ATOM 979 N N . LYS A 1 123 ? -0.172 11.107 -13.453 1.00 94.00 123 LYS A N 1
ATOM 980 C CA . LYS A 1 123 ? -1.320 10.241 -13.813 1.00 94.00 123 LYS A CA 1
ATOM 981 C C . LYS A 1 123 ? -2.388 10.169 -12.713 1.00 94.00 123 LYS A C 1
ATOM 983 O O . LYS A 1 123 ? -3.581 9.993 -12.994 1.00 94.00 123 LYS A O 1
ATOM 988 N N . CYS A 1 124 ? -1.984 10.308 -11.453 1.00 91.69 124 CYS A N 1
ATOM 989 C CA . CYS A 1 124 ? -2.901 10.291 -10.316 1.00 91.69 124 CYS A CA 1
ATOM 990 C C . CYS A 1 124 ? -3.457 11.672 -9.953 1.00 91.69 124 CYS A C 1
ATOM 992 O O . CYS A 1 124 ? -4.422 11.716 -9.194 1.00 91.69 124 CYS A O 1
ATOM 994 N N . GLY A 1 125 ? -2.925 12.759 -10.524 1.00 90.75 125 GLY A N 1
ATOM 995 C CA . GLY A 1 125 ? -3.346 14.128 -10.213 1.00 90.75 125 GLY A CA 1
ATOM 996 C C . GLY A 1 125 ? -2.908 14.576 -8.818 1.00 90.75 125 GLY A C 1
ATOM 997 O O . GLY A 1 125 ? -3.645 15.288 -8.146 1.00 90.75 125 GLY A O 1
ATOM 998 N N . ILE A 1 126 ? -1.741 14.114 -8.369 1.00 91.38 126 ILE A N 1
ATOM 999 C CA . ILE A 1 126 ? -1.174 14.410 -7.049 1.00 91.38 126 ILE A CA 1
ATOM 1000 C C . ILE A 1 126 ? -0.046 15.414 -7.238 1.00 91.38 126 ILE A C 1
ATOM 1002 O O . ILE A 1 126 ? 0.786 15.246 -8.131 1.00 91.38 126 ILE A O 1
ATOM 1006 N N . SER A 1 127 ? 0.002 16.445 -6.396 1.00 90.25 127 SER A N 1
ATOM 1007 C CA . SER A 1 127 ? 1.118 17.388 -6.426 1.00 90.25 127 SER A CA 1
ATOM 1008 C C . SER A 1 127 ? 2.410 16.687 -6.010 1.00 90.25 127 SER A C 1
ATOM 1010 O O . SER A 1 127 ? 2.445 15.996 -4.993 1.00 90.25 127 SER A O 1
ATOM 1012 N N . GLU A 1 128 ? 3.511 16.915 -6.726 1.00 86.38 128 GLU A N 1
ATOM 1013 C CA . GLU A 1 128 ? 4.819 16.371 -6.332 1.00 86.38 128 GLU A CA 1
ATOM 1014 C C . GLU A 1 128 ? 5.251 16.833 -4.933 1.00 86.38 128 GLU A C 1
ATOM 1016 O O . GLU A 1 128 ? 5.921 16.096 -4.216 1.00 86.38 128 GLU A O 1
ATOM 1021 N N . SER A 1 129 ? 4.798 18.010 -4.486 1.00 87.38 129 SER A N 1
ATOM 1022 C CA . SER A 1 129 ? 5.040 18.500 -3.122 1.00 87.38 129 SER A CA 1
ATOM 1023 C C . SER A 1 129 ? 4.322 17.691 -2.029 1.00 87.38 129 SER A C 1
ATOM 1025 O O . SER A 1 129 ? 4.645 17.827 -0.842 1.00 87.38 129 SER A O 1
ATOM 1027 N N . GLU A 1 130 ? 3.352 16.853 -2.400 1.00 86.56 130 GLU A N 1
ATOM 1028 C CA . GLU A 1 130 ? 2.654 15.906 -1.524 1.00 86.56 130 GLU A CA 1
ATOM 1029 C C . GLU A 1 130 ? 3.297 14.510 -1.527 1.00 86.56 130 GLU A C 1
ATOM 1031 O O . GLU A 1 130 ? 2.793 13.607 -0.863 1.00 86.56 130 GLU A O 1
ATOM 1036 N N . ILE A 1 131 ? 4.414 14.321 -2.231 1.00 87.12 131 ILE A N 1
ATOM 1037 C CA . ILE A 1 131 ? 5.105 13.037 -2.336 1.00 87.12 131 ILE A CA 1
ATOM 1038 C C . ILE A 1 131 ? 6.446 13.115 -1.613 1.00 87.12 131 ILE A C 1
ATOM 1040 O O . ILE A 1 131 ? 7.280 13.972 -1.890 1.00 87.12 131 ILE A O 1
ATOM 1044 N N . ASP A 1 132 ? 6.677 12.162 -0.714 1.00 87.38 132 ASP A N 1
ATOM 1045 C CA . ASP A 1 132 ? 7.997 11.906 -0.145 1.00 87.38 132 ASP A CA 1
ATOM 1046 C C . ASP A 1 132 ? 8.560 10.607 -0.734 1.00 87.38 132 ASP A C 1
ATOM 1048 O O . ASP A 1 132 ? 8.059 9.512 -0.473 1.00 87.38 132 ASP A O 1
ATOM 1052 N N . THR A 1 133 ? 9.612 10.729 -1.545 1.00 85.75 133 THR A N 1
ATOM 1053 C CA . THR A 1 133 ? 10.239 9.587 -2.232 1.00 85.75 133 THR A CA 1
ATOM 1054 C C . THR A 1 133 ? 10.993 8.655 -1.280 1.00 85.75 133 THR A C 1
ATOM 1056 O O . THR A 1 133 ? 11.182 7.479 -1.593 1.00 85.75 133 THR A O 1
ATOM 1059 N N . ASN A 1 134 ? 11.363 9.139 -0.091 1.00 84.19 134 ASN A N 1
ATOM 1060 C CA . ASN A 1 134 ? 12.052 8.365 0.942 1.00 84.19 134 ASN A CA 1
ATOM 1061 C C . ASN A 1 134 ? 11.087 7.782 1.985 1.00 84.19 134 ASN A C 1
ATOM 1063 O O . ASN A 1 134 ? 11.516 7.093 2.917 1.00 84.19 134 ASN A O 1
ATOM 1067 N N . ALA A 1 135 ? 9.781 8.020 1.832 1.00 83.81 135 ALA A N 1
ATOM 1068 C CA . ALA A 1 135 ? 8.784 7.520 2.760 1.00 83.81 135 ALA A CA 1
ATOM 1069 C C . ALA A 1 135 ? 8.750 5.987 2.766 1.00 83.81 135 ALA A C 1
ATOM 1071 O O . ALA A 1 135 ? 8.481 5.331 1.755 1.00 83.81 135 ALA A O 1
ATOM 1072 N N . SER A 1 136 ? 8.977 5.417 3.946 1.00 74.50 136 SER A N 1
ATOM 1073 C CA . SER A 1 136 ? 8.972 3.970 4.173 1.00 74.50 136 SER A CA 1
ATOM 1074 C C . SER A 1 136 ? 8.122 3.596 5.385 1.00 74.50 136 SER A C 1
ATOM 1076 O O . SER A 1 136 ? 7.241 2.740 5.280 1.00 74.50 136 SER A O 1
ATOM 1078 N N . GLN A 1 137 ? 8.334 4.265 6.520 1.00 78.12 137 GLN A N 1
ATOM 1079 C CA . GLN A 1 137 ? 7.645 3.970 7.773 1.00 78.12 137 GLN A CA 1
ATOM 1080 C C . GLN A 1 137 ? 6.347 4.768 7.916 1.00 78.12 137 GLN A C 1
ATOM 1082 O O . GLN A 1 137 ? 6.358 5.972 8.138 1.00 78.12 137 GLN A O 1
ATOM 1087 N N . GLN A 1 138 ? 5.220 4.066 7.817 1.00 83.81 138 GLN A N 1
ATOM 1088 C CA . GLN A 1 138 ? 3.882 4.623 8.011 1.00 83.81 138 GLN A CA 1
ATOM 1089 C C . GLN A 1 138 ? 3.509 4.608 9.500 1.00 83.81 138 GLN A C 1
ATOM 1091 O O . GLN A 1 138 ? 3.402 3.531 10.101 1.00 83.81 138 GLN A O 1
ATOM 1096 N N . PHE A 1 139 ? 3.268 5.777 10.099 1.00 84.81 139 PHE A N 1
ATOM 1097 C CA . PHE A 1 139 ? 2.956 5.881 11.526 1.00 84.81 139 PHE A CA 1
ATOM 1098 C C . PHE A 1 139 ? 1.633 5.196 11.873 1.00 84.81 139 PHE A C 1
ATOM 1100 O O . PHE A 1 139 ? 1.534 4.508 12.889 1.00 84.81 139 PHE A O 1
ATOM 1107 N N . ILE A 1 140 ? 0.625 5.290 10.999 1.00 85.81 140 ILE A N 1
ATOM 1108 C CA . ILE A 1 140 ? -0.657 4.594 11.192 1.00 85.81 140 ILE A CA 1
ATOM 1109 C C . ILE A 1 140 ? -0.448 3.077 11.287 1.00 85.81 140 ILE A C 1
ATOM 1111 O O . ILE A 1 140 ? -1.027 2.443 12.169 1.00 85.81 140 ILE A O 1
ATOM 1115 N N . LYS A 1 141 ? 0.414 2.480 10.447 1.00 85.94 141 LYS A N 1
ATOM 1116 C CA . LYS A 1 141 ? 0.735 1.042 10.545 1.00 85.94 141 LYS A CA 1
ATOM 1117 C C . LYS A 1 141 ? 1.382 0.691 11.879 1.00 85.94 141 LYS A C 1
ATOM 1119 O O . LYS A 1 141 ? 1.050 -0.344 12.453 1.00 85.94 141 LYS A O 1
ATOM 1124 N N . HIS A 1 142 ? 2.272 1.549 12.371 1.00 85.81 142 HIS A N 1
ATOM 1125 C CA . HIS A 1 142 ? 2.907 1.371 13.673 1.00 85.81 142 HIS A CA 1
ATOM 1126 C C . HIS A 1 142 ? 1.891 1.447 14.823 1.00 85.81 142 HIS A C 1
ATOM 1128 O O . HIS A 1 142 ? 1.881 0.590 15.700 1.00 85.81 142 HIS A O 1
ATOM 1134 N N . LEU A 1 143 ? 0.967 2.409 14.798 1.00 85.88 143 LEU A N 1
ATOM 1135 C CA . LEU A 1 143 ? -0.087 2.485 15.811 1.00 85.88 143 LEU A CA 1
ATOM 1136 C C . LEU A 1 143 ? -1.028 1.277 15.764 1.00 85.88 143 LEU A C 1
ATOM 1138 O O . LEU A 1 143 ? -1.430 0.771 16.812 1.00 85.88 143 LEU A O 1
ATOM 1142 N N . LEU A 1 144 ? -1.377 0.802 14.564 1.00 86.31 144 LEU A N 1
ATOM 1143 C CA . LEU A 1 144 ? -2.211 -0.387 14.385 1.00 86.31 144 LEU A CA 1
ATOM 1144 C C . LEU A 1 144 ? -1.546 -1.635 14.982 1.00 86.31 144 LEU A C 1
ATOM 1146 O O . LEU A 1 144 ? -2.220 -2.399 15.673 1.00 86.31 144 LEU A O 1
ATOM 1150 N N . SER A 1 145 ? -0.237 -1.827 14.790 1.00 84.44 145 SER A N 1
ATOM 1151 C CA . SER A 1 145 ? 0.473 -2.994 15.338 1.00 84.44 145 SER A CA 1
ATOM 1152 C C . SER A 1 145 ? 0.564 -2.988 16.869 1.00 84.44 145 SER A C 1
ATOM 1154 O O . SER A 1 145 ? 0.671 -4.049 17.486 1.00 84.44 145 SER A O 1
ATOM 1156 N N . GLN A 1 146 ? 0.441 -1.819 17.501 1.00 83.44 146 GLN A N 1
ATOM 1157 C CA . GLN A 1 146 ? 0.418 -1.669 18.958 1.00 83.44 146 GLN A CA 1
ATOM 1158 C C . GLN A 1 146 ? -0.965 -1.887 19.593 1.00 83.44 146 GLN A C 1
ATOM 1160 O O . GLN A 1 146 ? -1.077 -1.971 20.821 1.00 83.44 146 GLN A O 1
ATOM 1165 N N . GLN A 1 147 ? -2.053 -1.965 18.816 1.00 83.44 147 GLN A N 1
ATOM 1166 C CA . GLN A 1 147 ? -3.380 -2.112 19.416 1.00 83.44 147 GLN A CA 1
ATOM 1167 C C . GLN A 1 147 ? -3.599 -3.538 19.930 1.00 83.44 147 GLN A C 1
ATOM 1169 O O . GLN A 1 147 ? -3.719 -4.487 19.155 1.00 83.44 147 GLN A O 1
ATOM 1174 N N . LYS A 1 148 ? -3.787 -3.674 21.250 1.00 81.88 148 LYS A N 1
ATOM 1175 C CA . LYS A 1 148 ? -4.040 -4.963 21.923 1.00 81.88 148 LYS A CA 1
ATOM 1176 C C . LYS A 1 148 ? -5.160 -5.789 21.283 1.00 81.88 148 LYS A C 1
ATOM 1178 O O . LYS A 1 148 ? -5.069 -7.009 21.263 1.00 81.88 148 LYS A O 1
ATOM 1183 N N . GLN A 1 149 ? -6.223 -5.156 20.774 1.00 79.12 149 GLN A N 1
ATOM 1184 C CA . GLN A 1 149 ? -7.314 -5.903 20.132 1.00 79.12 149 GLN A CA 1
ATOM 1185 C C . GLN A 1 149 ? -6.862 -6.581 18.831 1.00 79.12 149 GLN A C 1
ATOM 1187 O O . GLN A 1 149 ? -7.290 -7.693 18.554 1.00 79.12 149 GLN A O 1
ATOM 1192 N N . ILE A 1 150 ? -6.000 -5.916 18.053 1.00 80.81 150 ILE A N 1
ATOM 1193 C CA . ILE A 1 150 ? -5.489 -6.427 16.778 1.00 80.81 150 ILE A CA 1
ATOM 1194 C C . ILE A 1 150 ? -4.523 -7.576 17.064 1.00 80.81 150 ILE A C 1
ATOM 1196 O O . ILE A 1 150 ? -4.646 -8.638 16.466 1.00 80.81 150 ILE A O 1
ATOM 1200 N N . GLN A 1 151 ? -3.642 -7.401 18.053 1.00 81.19 151 GLN A N 1
ATOM 1201 C CA . GLN A 1 151 ? -2.733 -8.455 18.509 1.00 81.19 151 GLN A CA 1
ATOM 1202 C C . GLN A 1 151 ? -3.494 -9.705 18.961 1.00 81.19 151 GLN A C 1
ATOM 1204 O O . GLN A 1 151 ? -3.214 -10.789 18.470 1.00 81.19 151 GLN A O 1
ATOM 1209 N N . LYS A 1 152 ? -4.514 -9.556 19.820 1.00 78.25 152 LYS A N 1
ATOM 1210 C CA . LYS A 1 152 ? -5.346 -10.684 20.276 1.00 78.25 152 LYS A CA 1
ATOM 1211 C C . LYS A 1 152 ? -6.003 -11.437 19.127 1.00 78.25 152 LYS A C 1
ATOM 1213 O O . LYS A 1 152 ? -6.104 -12.655 19.173 1.00 78.25 152 LYS A O 1
ATOM 1218 N N . VAL A 1 153 ? -6.461 -10.703 1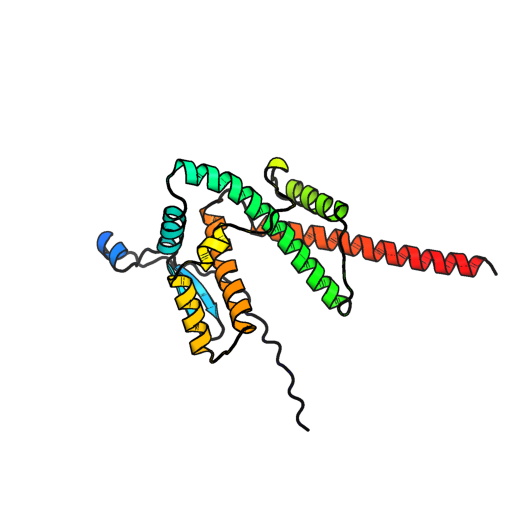8.122 1.00 75.25 153 VAL A N 1
ATOM 1219 C CA . VAL A 1 153 ? -7.116 -11.264 16.945 1.00 75.25 153 VAL A CA 1
ATOM 1220 C C . VAL A 1 153 ? -6.136 -12.061 16.085 1.00 75.25 153 VAL A C 1
ATOM 1222 O O . VAL A 1 153 ? -6.455 -13.180 15.704 1.00 75.25 153 VAL A O 1
ATOM 1225 N N . ILE A 1 154 ? -4.932 -11.532 15.858 1.00 75.25 154 ILE A N 1
ATOM 1226 C CA . ILE A 1 154 ? -3.855 -12.250 15.164 1.00 75.25 154 ILE A CA 1
ATOM 1227 C C . ILE A 1 154 ? -3.468 -13.512 15.948 1.00 75.25 154 ILE A C 1
ATOM 1229 O O . ILE A 1 154 ? -3.414 -14.594 15.380 1.00 75.25 154 ILE A O 1
ATOM 1233 N N . THR A 1 155 ? -3.256 -13.401 17.264 1.00 74.69 155 THR A N 1
ATOM 1234 C CA . THR A 1 155 ? -2.886 -14.545 18.114 1.00 74.69 155 THR A CA 1
ATOM 1235 C C . THR A 1 155 ? -3.958 -15.632 18.125 1.00 74.69 155 THR A C 1
ATOM 1237 O O . THR A 1 155 ? -3.626 -16.812 18.095 1.00 74.69 155 THR A O 1
ATOM 1240 N N . HIS A 1 156 ? -5.235 -15.252 18.169 1.00 72.88 156 HIS A N 1
ATOM 1241 C CA . HIS A 1 156 ? -6.343 -16.202 18.149 1.00 72.88 156 HIS A CA 1
ATOM 1242 C C . HIS A 1 156 ? -6.424 -16.967 16.821 1.00 72.88 156 HIS A C 1
ATOM 1244 O O . HIS A 1 156 ? -6.659 -18.170 16.835 1.00 72.88 156 HIS A O 1
ATOM 1250 N N . ASP A 1 157 ? -6.227 -16.295 15.685 1.00 70.44 157 ASP A N 1
ATOM 1251 C CA . ASP A 1 157 ? -6.241 -16.947 14.369 1.00 70.44 157 ASP A CA 1
ATOM 1252 C C . ASP A 1 157 ? -5.089 -17.945 14.206 1.00 70.44 157 ASP A C 1
ATOM 1254 O O . ASP A 1 157 ? -5.318 -19.110 13.890 1.00 70.44 157 ASP A O 1
ATOM 1258 N N . LEU A 1 158 ? -3.871 -17.524 14.558 1.00 70.69 158 LEU A N 1
ATOM 1259 C CA . LEU A 1 158 ? -2.685 -18.388 14.551 1.00 70.69 158 LEU A CA 1
ATOM 1260 C C . LEU A 1 158 ? -2.866 -19.617 15.456 1.00 70.69 158 LEU A C 1
ATOM 1262 O O . LEU A 1 158 ? -2.481 -20.729 15.097 1.00 70.69 158 LEU A O 1
ATOM 1266 N N . PHE A 1 159 ? -3.497 -19.433 16.622 1.00 68.75 159 PHE A N 1
ATOM 1267 C CA . PHE A 1 159 ? -3.813 -20.530 17.536 1.00 68.75 159 PHE A CA 1
ATOM 1268 C C . PHE A 1 159 ? -4.805 -21.531 16.927 1.00 68.75 159 PHE A C 1
ATOM 1270 O O . PHE A 1 159 ? -4.597 -22.739 17.043 1.00 68.75 159 PHE A O 1
ATOM 1277 N N . LEU A 1 160 ? -5.867 -21.054 16.266 1.00 67.81 160 LEU A N 1
ATOM 1278 C CA . LEU A 1 160 ? -6.865 -21.924 15.633 1.00 67.81 160 LEU A CA 1
ATOM 1279 C C . LEU A 1 160 ? -6.282 -22.757 14.486 1.00 67.81 160 LEU A C 1
ATOM 1281 O O . LEU A 1 160 ? -6.657 -23.920 14.336 1.00 67.81 160 LEU A O 1
ATOM 1285 N N . ASN A 1 161 ? -5.339 -22.197 13.728 1.00 65.31 161 ASN A N 1
ATOM 1286 C CA . ASN A 1 161 ? -4.718 -22.873 12.586 1.00 65.31 161 ASN A CA 1
ATOM 1287 C C . ASN A 1 161 ? -3.544 -23.794 12.972 1.00 65.31 161 ASN A C 1
ATOM 1289 O O . ASN A 1 161 ? -2.954 -24.425 12.101 1.00 65.31 161 ASN A O 1
ATOM 1293 N N . LYS A 1 162 ? -3.229 -23.937 14.272 1.00 64.06 162 LYS A N 1
ATOM 1294 C CA . LYS A 1 162 ? -2.103 -24.746 14.792 1.00 64.06 162 LYS A CA 1
ATOM 1295 C C . LYS A 1 162 ? -0.736 -24.374 14.185 1.00 64.06 162 LYS A C 1
ATOM 1297 O O . LYS A 1 162 ? 0.156 -25.217 14.121 1.00 64.06 162 LYS A O 1
ATOM 1302 N N . GLU A 1 163 ? -0.551 -23.125 13.769 1.00 55.38 163 GLU A N 1
ATOM 1303 C CA . GLU A 1 163 ? 0.708 -22.634 13.195 1.00 55.38 163 GLU A CA 1
ATOM 1304 C C . GLU A 1 163 ? 1.693 -22.215 14.317 1.00 55.38 163 GLU A C 1
ATOM 1306 O O . GLU A 1 163 ? 1.326 -21.473 15.230 1.00 55.38 163 GLU A O 1
ATOM 1311 N N . GLN A 1 164 ? 2.956 -22.677 14.282 1.00 51.88 164 GLN A N 1
ATOM 1312 C CA . GLN A 1 164 ? 4.073 -22.186 15.124 1.00 51.88 164 GLN A CA 1
ATOM 1313 C C . GLN A 1 164 ? 5.446 -22.347 14.428 1.00 51.88 164 GLN A C 1
ATOM 1315 O O . GLN A 1 164 ? 5.650 -23.362 13.767 1.00 51.88 164 GLN A O 1
ATOM 1320 N N . PRO A 1 165 ? 6.471 -21.509 14.724 1.00 52.94 165 PRO A N 1
ATOM 1321 C CA . PRO A 1 165 ? 6.446 -20.059 14.903 1.00 52.94 165 PRO A CA 1
ATOM 1322 C C . PRO A 1 165 ? 7.387 -19.317 13.914 1.00 52.94 165 PRO A C 1
ATOM 1324 O O . PRO A 1 165 ? 8.354 -19.858 13.383 1.00 52.94 165 PRO A O 1
ATOM 1327 N N . ASN A 1 166 ? 7.123 -18.014 13.763 1.00 54.09 166 ASN A N 1
ATOM 1328 C CA . ASN A 1 166 ? 7.913 -16.938 13.128 1.00 54.09 166 ASN A CA 1
ATOM 1329 C C . ASN A 1 166 ? 7.590 -16.582 11.667 1.00 54.09 166 ASN A C 1
ATOM 1331 O O . ASN A 1 166 ? 7.315 -15.408 11.415 1.00 54.09 166 ASN A O 1
ATOM 1335 N N . GLY A 1 167 ? 7.592 -17.529 10.726 1.00 49.81 167 GLY A N 1
ATOM 1336 C CA . GLY A 1 167 ? 7.331 -17.230 9.305 1.00 49.81 167 GLY A CA 1
ATOM 1337 C C . GLY A 1 167 ? 5.885 -16.796 9.039 1.00 49.81 167 GLY A C 1
ATOM 1338 O O . GLY A 1 167 ? 5.632 -15.681 8.570 1.00 49.81 167 GLY A O 1
ATOM 1339 N N . ASP A 1 168 ? 4.937 -17.642 9.440 1.00 55.69 168 ASP A N 1
ATOM 1340 C CA . ASP A 1 168 ? 3.503 -17.439 9.186 1.00 55.69 168 ASP A CA 1
ATOM 1341 C C . ASP A 1 168 ? 2.919 -16.312 10.053 1.00 55.69 168 ASP A C 1
ATOM 1343 O O . ASP A 1 168 ? 2.135 -15.483 9.583 1.00 55.69 168 ASP A O 1
ATOM 1347 N N . ASN A 1 169 ? 3.444 -16.142 11.275 1.00 65.44 169 ASN A N 1
ATOM 1348 C CA . ASN A 1 169 ? 3.105 -15.024 12.162 1.00 65.44 169 ASN A CA 1
ATOM 1349 C C . ASN A 1 169 ? 3.372 -13.661 11.505 1.00 65.44 169 ASN A C 1
ATOM 1351 O O . ASN A 1 169 ? 2.574 -12.728 11.647 1.00 65.44 169 ASN A O 1
ATOM 1355 N N . ALA A 1 170 ? 4.496 -13.526 10.794 1.00 68.50 170 ALA A N 1
ATOM 1356 C CA . ALA A 1 170 ? 4.869 -12.282 10.130 1.00 68.50 170 ALA A CA 1
ATOM 1357 C C . ALA A 1 170 ? 3.983 -12.009 8.906 1.00 68.50 170 ALA A C 1
ATOM 1359 O O . ALA A 1 170 ? 3.571 -10.864 8.695 1.00 68.50 170 ALA A O 1
ATOM 1360 N N . ALA A 1 171 ? 3.643 -13.046 8.136 1.00 70.81 171 ALA A N 1
ATOM 1361 C CA . ALA A 1 171 ? 2.772 -12.940 6.969 1.00 70.81 171 ALA A CA 1
ATOM 1362 C C . ALA A 1 171 ? 1.337 -12.545 7.357 1.00 70.81 171 ALA A C 1
ATOM 1364 O O . ALA A 1 171 ? 0.816 -11.549 6.841 1.00 70.81 171 ALA A O 1
ATOM 1365 N N . VAL A 1 172 ? 0.738 -13.241 8.330 1.00 73.31 172 VAL A N 1
ATOM 1366 C CA . VAL A 1 172 ? -0.607 -12.939 8.853 1.00 73.31 172 VAL A CA 1
ATOM 1367 C C . VAL A 1 172 ? -0.644 -11.540 9.466 1.00 73.31 172 VAL A C 1
ATOM 1369 O O . VAL A 1 172 ? -1.528 -10.742 9.149 1.00 73.31 172 VAL A O 1
ATOM 1372 N N . THR A 1 173 ? 0.359 -11.173 10.270 1.00 78.19 173 THR A N 1
ATOM 1373 C CA . THR A 1 173 ? 0.450 -9.819 10.843 1.00 78.19 173 THR A CA 1
ATOM 1374 C C . THR A 1 173 ? 0.544 -8.755 9.749 1.00 78.19 173 THR A C 1
ATOM 1376 O O . THR A 1 173 ? -0.196 -7.770 9.780 1.00 78.19 173 THR A O 1
ATOM 1379 N N . LYS A 1 174 ? 1.410 -8.946 8.744 1.00 78.31 174 LYS A N 1
ATOM 1380 C CA . LYS A 1 174 ? 1.559 -8.017 7.610 1.00 78.31 174 LYS A CA 1
ATOM 1381 C C . LYS A 1 174 ? 0.251 -7.882 6.825 1.00 78.31 174 LYS A C 1
ATOM 1383 O O . LYS A 1 174 ? -0.081 -6.769 6.413 1.00 78.31 174 LYS A O 1
ATOM 1388 N N . TYR A 1 175 ? -0.498 -8.972 6.656 1.00 77.62 175 TYR A N 1
ATOM 1389 C CA . TYR A 1 175 ? -1.804 -8.988 5.995 1.00 77.62 175 TYR A CA 1
ATOM 1390 C C . TYR A 1 175 ? -2.870 -8.217 6.783 1.00 77.62 175 TYR A C 1
ATOM 1392 O O . TYR A 1 175 ? -3.502 -7.306 6.239 1.00 77.62 175 TYR A O 1
ATOM 1400 N N . VAL A 1 176 ? -3.032 -8.519 8.074 1.00 80.12 176 VAL A N 1
ATOM 1401 C CA . VAL A 1 176 ? -4.012 -7.854 8.948 1.00 80.12 176 VAL A CA 1
ATOM 1402 C C . VAL A 1 176 ? -3.717 -6.360 9.043 1.00 80.12 176 VAL A C 1
ATOM 1404 O O . VAL A 1 176 ? -4.598 -5.536 8.791 1.00 80.12 176 VAL A O 1
ATOM 1407 N N . ILE A 1 177 ? -2.470 -5.987 9.340 1.00 84.56 177 ILE A N 1
ATOM 1408 C CA . ILE A 1 177 ? -2.063 -4.580 9.453 1.00 84.56 177 ILE A CA 1
ATOM 1409 C C . ILE A 1 177 ? -2.172 -3.862 8.107 1.00 84.56 177 ILE A C 1
ATOM 1411 O O . ILE A 1 177 ? -2.611 -2.715 8.065 1.00 84.56 177 ILE A O 1
ATOM 1415 N N . GLY A 1 178 ? -1.819 -4.522 7.001 1.00 80.94 178 GLY A N 1
ATOM 1416 C CA . GLY A 1 178 ? -1.975 -3.975 5.654 1.00 80.94 178 GLY A CA 1
ATOM 1417 C C . GLY A 1 178 ? -3.431 -3.656 5.320 1.00 80.94 178 GLY A C 1
ATOM 1418 O O . GLY A 1 178 ? -3.728 -2.543 4.889 1.00 80.94 178 GLY A O 1
ATOM 1419 N N . THR A 1 179 ? -4.337 -4.595 5.591 1.00 81.88 179 THR A N 1
ATOM 1420 C CA . THR A 1 179 ? -5.776 -4.447 5.325 1.00 81.88 179 THR A CA 1
ATOM 1421 C C . THR A 1 179 ? -6.397 -3.353 6.189 1.00 81.88 179 THR A C 1
ATOM 1423 O O . THR A 1 179 ? -7.136 -2.500 5.697 1.00 81.88 179 THR A O 1
ATOM 1426 N N . LEU A 1 180 ? -6.050 -3.321 7.478 1.00 85.50 180 LEU A N 1
ATOM 1427 C CA . LEU A 1 180 ? -6.497 -2.266 8.382 1.00 85.50 180 LEU A CA 1
ATOM 1428 C C . LEU A 1 180 ? -5.965 -0.895 7.968 1.00 85.50 180 LEU A C 1
ATOM 1430 O O . LEU A 1 180 ? -6.722 0.071 7.984 1.00 85.50 180 LEU A O 1
ATOM 1434 N N . ASN A 1 181 ? -4.699 -0.803 7.554 1.00 88.00 181 ASN A N 1
ATOM 1435 C CA . ASN A 1 181 ? -4.130 0.451 7.070 1.00 88.00 181 ASN A CA 1
ATOM 1436 C C . ASN A 1 181 ? -4.837 0.942 5.806 1.00 88.00 181 ASN A C 1
ATOM 1438 O O . ASN A 1 181 ? -5.165 2.119 5.747 1.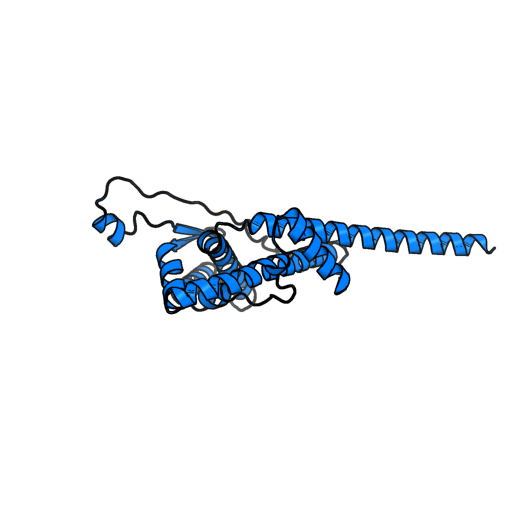00 88.00 181 ASN A O 1
ATOM 1442 N N . ALA A 1 182 ? -5.122 0.064 4.840 1.00 84.88 182 ALA A N 1
ATOM 1443 C CA . ALA A 1 182 ? -5.877 0.430 3.639 1.00 84.88 182 ALA A CA 1
ATOM 1444 C C . ALA A 1 182 ? -7.252 1.012 4.000 1.00 84.88 182 ALA A C 1
ATOM 1446 O O . ALA A 1 182 ? -7.644 2.067 3.507 1.00 84.88 182 ALA A O 1
ATOM 1447 N N . ARG A 1 183 ? -7.952 0.392 4.958 1.00 83.69 183 ARG A N 1
ATOM 1448 C CA . ARG A 1 183 ? -9.237 0.921 5.424 1.00 83.69 183 ARG A CA 1
ATOM 1449 C C . ARG A 1 183 ? -9.099 2.258 6.154 1.00 83.69 183 ARG A C 1
ATOM 1451 O O . ARG A 1 183 ? -9.945 3.132 6.000 1.00 83.69 183 ARG A O 1
ATOM 1458 N N . VAL A 1 184 ? -8.050 2.435 6.954 1.00 86.38 184 VAL A N 1
ATOM 1459 C CA . VAL A 1 184 ? -7.792 3.703 7.653 1.00 86.38 184 VAL A CA 1
ATOM 1460 C C . VAL A 1 184 ? -7.410 4.812 6.671 1.00 86.38 184 VAL A C 1
ATOM 1462 O O . VAL A 1 184 ? -7.864 5.938 6.857 1.00 86.38 184 VAL A O 1
ATOM 1465 N N . GLN A 1 185 ? -6.652 4.507 5.615 1.00 86.38 185 GLN A N 1
ATOM 1466 C CA . GLN A 1 185 ? -6.325 5.446 4.538 1.00 86.38 185 GLN A CA 1
ATOM 1467 C C . GLN A 1 185 ? -7.596 6.030 3.907 1.00 86.38 185 GLN A C 1
ATOM 1469 O O . GLN A 1 185 ? -7.722 7.248 3.832 1.00 86.38 185 GLN A O 1
ATOM 1474 N N . GLU A 1 186 ? -8.572 5.185 3.560 1.00 85.19 186 GLU A N 1
ATOM 1475 C CA . GLU A 1 186 ? -9.866 5.624 3.005 1.00 85.19 186 GLU A CA 1
ATOM 1476 C C . GLU A 1 186 ? -10.658 6.538 3.956 1.00 85.19 186 GLU A C 1
ATOM 1478 O O . GLU A 1 186 ? -11.469 7.350 3.518 1.00 85.19 186 GLU A O 1
ATOM 1483 N N . ILE A 1 187 ? -10.459 6.395 5.270 1.00 83.88 187 ILE A N 1
ATOM 1484 C CA . ILE A 1 187 ? -11.168 7.177 6.292 1.00 83.88 187 ILE A CA 1
ATOM 1485 C C . ILE A 1 187 ? -10.453 8.502 6.576 1.00 83.88 187 ILE A C 1
ATOM 1487 O O . ILE A 1 187 ? -11.109 9.519 6.798 1.00 83.88 187 ILE A O 1
ATOM 1491 N N . PHE A 1 188 ? -9.121 8.489 6.641 1.00 85.44 188 PHE A N 1
ATOM 1492 C CA . PHE A 1 188 ? -8.316 9.655 7.016 1.00 85.44 188 PHE A CA 1
ATOM 1493 C C . PHE A 1 188 ? -8.031 10.575 5.830 1.00 85.44 188 PHE A C 1
ATOM 1495 O O . PHE A 1 188 ? -7.909 11.781 6.039 1.00 85.44 188 PHE A O 1
ATOM 1502 N N . PHE A 1 189 ? -7.959 10.021 4.618 1.00 89.50 189 PHE A N 1
ATOM 1503 C CA . PHE A 1 189 ? -7.609 10.731 3.387 1.00 89.50 189 PHE A CA 1
ATOM 1504 C C . PHE A 1 189 ? -8.613 10.383 2.270 1.00 89.50 189 PHE A C 1
ATOM 1506 O O . PHE A 1 189 ? -8.248 9.760 1.271 1.00 89.50 189 PHE A O 1
ATOM 1513 N N . PRO A 1 190 ? -9.904 10.722 2.444 1.00 86.69 190 PRO A N 1
ATOM 1514 C CA . PRO A 1 190 ? -10.957 10.355 1.493 1.00 86.69 190 PRO A CA 1
ATOM 1515 C C . PRO A 1 190 ? -10.792 11.009 0.112 1.00 86.69 190 PRO A C 1
ATOM 1517 O O . PRO A 1 190 ? -11.402 10.560 -0.854 1.00 86.69 190 PRO A O 1
ATOM 1520 N N . ASP A 1 191 ? -9.978 12.061 0.012 1.00 87.75 191 ASP A N 1
ATOM 1521 C CA . ASP A 1 191 ? -9.605 12.742 -1.228 1.00 87.75 191 ASP A CA 1
ATOM 1522 C C . ASP A 1 191 ? -8.585 11.955 -2.069 1.00 87.75 191 ASP A C 1
ATOM 1524 O O . ASP A 1 191 ? -8.403 12.251 -3.249 1.00 87.75 191 ASP A O 1
ATOM 1528 N N . ILE A 1 192 ? -7.938 10.934 -1.495 1.00 89.31 192 ILE A N 1
ATOM 1529 C CA . ILE A 1 192 ? -6.877 10.167 -2.148 1.00 89.31 192 ILE A CA 1
ATOM 1530 C C . ILE A 1 192 ? -7.319 8.736 -2.444 1.00 89.31 192 ILE A C 1
ATOM 1532 O O . ILE A 1 192 ? -7.657 7.953 -1.558 1.00 89.31 192 ILE A O 1
ATOM 1536 N N . ASN A 1 193 ? -7.211 8.344 -3.714 1.00 90.69 193 ASN A N 1
ATOM 1537 C CA . ASN A 1 193 ? -7.431 6.966 -4.138 1.00 90.69 193 ASN A CA 1
ATOM 1538 C C . ASN A 1 193 ? -6.114 6.169 -4.117 1.00 90.69 193 ASN A C 1
ATOM 1540 O O . ASN A 1 193 ? -5.429 6.047 -5.133 1.00 90.69 193 ASN A O 1
ATOM 1544 N N . PHE A 1 194 ? -5.766 5.598 -2.959 1.00 90.00 194 PHE A N 1
ATOM 1545 C CA . PHE A 1 194 ? -4.534 4.808 -2.792 1.00 90.00 194 PHE A CA 1
ATOM 1546 C C . PHE A 1 194 ? -4.473 3.562 -3.670 1.00 90.00 194 PHE A C 1
ATOM 1548 O O . PHE A 1 194 ? -3.382 3.156 -4.064 1.00 90.00 194 PHE A O 1
ATOM 1555 N N . LYS A 1 195 ? -5.625 2.977 -4.019 1.00 89.94 195 LYS A N 1
ATOM 1556 C CA . LYS A 1 195 ? -5.671 1.857 -4.961 1.00 89.94 195 LYS A CA 1
ATOM 1557 C C . LYS A 1 195 ? -5.206 2.303 -6.346 1.00 89.94 195 LYS A C 1
ATOM 1559 O O . LYS A 1 195 ? -4.303 1.695 -6.900 1.00 89.94 195 LYS A O 1
ATOM 1564 N N . LYS A 1 196 ? -5.738 3.421 -6.852 1.00 92.81 196 LYS A N 1
ATOM 1565 C CA . LYS A 1 196 ? -5.297 4.008 -8.127 1.00 92.81 196 LYS A CA 1
ATOM 1566 C C . LYS A 1 196 ? -3.800 4.332 -8.113 1.00 92.81 196 LYS A C 1
ATOM 1568 O O . LYS A 1 196 ? -3.126 4.072 -9.102 1.00 92.81 196 LYS A O 1
ATOM 1573 N N . ILE A 1 197 ? -3.280 4.873 -7.007 1.00 94.19 197 ILE A N 1
ATOM 1574 C CA . ILE A 1 197 ? -1.841 5.160 -6.859 1.00 94.19 197 ILE A CA 1
ATOM 1575 C C . ILE A 1 197 ? -1.020 3.878 -6.960 1.00 94.19 197 ILE A C 1
ATOM 1577 O O . ILE A 1 197 ? -0.038 3.853 -7.698 1.00 94.19 197 ILE A O 1
ATOM 1581 N N . LYS A 1 198 ? -1.421 2.830 -6.231 1.00 94.25 198 LYS A N 1
ATOM 1582 C CA . LYS A 1 198 ? -0.757 1.527 -6.260 1.00 94.25 198 LYS A CA 1
ATOM 1583 C C . LYS A 1 198 ? -0.751 0.950 -7.678 1.00 94.25 198 LYS A C 1
ATOM 1585 O O . LYS A 1 198 ? 0.327 0.709 -8.209 1.00 94.25 198 LYS A O 1
ATOM 1590 N N . ASP A 1 199 ? -1.923 0.818 -8.296 1.00 93.62 199 ASP A N 1
ATOM 1591 C CA . ASP A 1 199 ? -2.079 0.237 -9.636 1.00 93.62 199 ASP A CA 1
ATOM 1592 C C . ASP A 1 199 ? -1.266 1.032 -10.683 1.00 93.62 199 ASP A C 1
ATOM 1594 O O . ASP A 1 199 ? -0.611 0.465 -11.558 1.00 93.62 199 ASP A O 1
ATOM 1598 N N . CYS A 1 200 ? -1.250 2.367 -10.569 1.00 94.69 200 CYS A N 1
ATOM 1599 C CA . CYS A 1 200 ? -0.441 3.227 -11.430 1.00 94.69 200 CYS A CA 1
ATOM 1600 C C . CYS A 1 200 ? 1.058 2.998 -11.211 1.00 94.69 200 CYS A C 1
ATOM 1602 O O . CYS A 1 200 ? 1.799 2.881 -12.180 1.00 94.69 200 CYS A O 1
ATOM 1604 N N . ALA A 1 201 ? 1.513 2.929 -9.959 1.00 95.31 201 ALA A N 1
ATOM 1605 C CA . ALA A 1 201 ? 2.918 2.707 -9.640 1.00 95.31 201 ALA A CA 1
ATOM 1606 C C . ALA A 1 201 ? 3.409 1.340 -10.131 1.00 95.31 201 ALA A C 1
ATOM 1608 O O . ALA A 1 201 ? 4.508 1.264 -10.677 1.00 95.31 201 ALA A O 1
ATOM 1609 N N . GLU A 1 202 ? 2.599 0.287 -10.007 1.00 95.50 202 GLU A N 1
ATOM 1610 C CA . GLU A 1 202 ? 2.905 -1.035 -10.572 1.00 95.50 202 GLU A CA 1
ATOM 1611 C C . GLU A 1 202 ? 3.053 -0.963 -12.096 1.00 95.50 202 GLU A C 1
ATOM 1613 O O . GLU A 1 202 ? 4.053 -1.427 -12.647 1.00 95.50 202 GLU A O 1
ATOM 1618 N N . SER A 1 203 ? 2.105 -0.309 -12.777 1.00 95.00 203 SER A N 1
ATOM 1619 C CA . SER A 1 203 ? 2.136 -0.136 -14.233 1.00 95.00 203 SER A CA 1
ATOM 1620 C C . SER A 1 203 ? 3.369 0.637 -14.707 1.00 95.00 203 SER A C 1
ATOM 1622 O O . SER A 1 203 ? 4.074 0.158 -15.593 1.00 95.00 203 SER A O 1
ATOM 1624 N N . GLU A 1 204 ? 3.663 1.802 -14.118 1.00 95.06 204 GLU A N 1
ATOM 1625 C CA . GLU A 1 204 ? 4.830 2.611 -14.511 1.00 95.06 204 GLU A CA 1
ATOM 1626 C C . GLU A 1 204 ? 6.143 1.878 -14.233 1.00 95.06 204 GLU A C 1
ATOM 1628 O O . GLU A 1 204 ? 7.076 1.941 -15.034 1.00 95.06 204 GLU A O 1
ATOM 1633 N N . THR A 1 205 ? 6.222 1.172 -13.101 1.00 92.81 205 THR A N 1
ATOM 1634 C CA . THR A 1 205 ? 7.415 0.397 -12.744 1.00 92.81 205 THR A CA 1
ATOM 1635 C C . THR A 1 205 ? 7.642 -0.720 -13.750 1.00 92.81 205 THR A C 1
ATOM 1637 O O . THR A 1 205 ? 8.763 -0.906 -14.223 1.00 92.81 205 THR A O 1
ATOM 1640 N N . LYS A 1 206 ? 6.581 -1.453 -14.094 1.00 91.31 206 LYS A N 1
ATOM 1641 C CA . LYS A 1 206 ? 6.640 -2.548 -15.055 1.00 91.31 206 LYS A CA 1
ATOM 1642 C C . LYS A 1 206 ? 7.056 -2.054 -16.439 1.00 91.31 206 LYS A C 1
ATOM 1644 O O . LYS A 1 206 ? 7.990 -2.610 -17.005 1.00 91.31 206 LYS A O 1
ATOM 1649 N N . GLU A 1 207 ? 6.431 -0.988 -16.936 1.00 90.31 207 GLU A N 1
ATOM 1650 C CA . GLU A 1 207 ? 6.758 -0.386 -18.235 1.00 90.31 207 GLU A CA 1
ATOM 1651 C C . GLU A 1 207 ? 8.237 0.028 -18.301 1.00 90.31 207 GLU A C 1
ATOM 1653 O O . GLU A 1 207 ? 8.945 -0.291 -19.257 1.00 90.31 207 GLU A O 1
ATOM 1658 N N . LEU A 1 208 ? 8.737 0.696 -17.256 1.00 89.62 208 LEU A N 1
ATOM 1659 C CA . LEU A 1 208 ? 10.126 1.147 -17.202 1.00 89.62 208 LEU A CA 1
ATOM 1660 C C . LEU A 1 208 ? 11.113 -0.030 -17.154 1.00 89.62 208 LEU A C 1
ATOM 1662 O O . LEU A 1 208 ? 12.147 0.005 -17.823 1.00 89.62 208 LEU A O 1
ATOM 1666 N N . LEU A 1 209 ? 10.794 -1.088 -16.405 1.00 86.81 209 LEU A N 1
ATOM 1667 C CA . LEU A 1 209 ? 11.614 -2.299 -16.334 1.00 86.81 209 LEU A CA 1
ATOM 1668 C C . LEU A 1 209 ? 11.628 -3.082 -17.654 1.00 86.81 209 LEU A C 1
ATOM 1670 O O . LEU A 1 209 ? 12.697 -3.503 -18.095 1.00 86.81 209 LEU A O 1
ATOM 1674 N N . GLU A 1 210 ? 10.475 -3.251 -18.301 1.00 84.94 210 GLU A N 1
ATOM 1675 C CA . GLU A 1 210 ? 10.360 -3.930 -19.599 1.00 84.94 210 GLU A CA 1
ATOM 1676 C C . GLU A 1 210 ? 11.134 -3.182 -20.690 1.00 84.94 210 GLU A C 1
ATOM 1678 O O . GLU A 1 210 ? 11.899 -3.793 -21.438 1.00 84.94 210 GLU A O 1
ATOM 1683 N N . ASN A 1 211 ? 11.031 -1.851 -20.727 1.00 84.62 211 ASN A N 1
ATOM 1684 C CA . ASN A 1 211 ? 11.796 -1.023 -21.660 1.00 84.62 211 ASN A CA 1
ATOM 1685 C C . ASN A 1 211 ? 13.310 -1.193 -21.477 1.00 84.62 211 ASN A C 1
ATOM 1687 O O . ASN A 1 211 ? 14.034 -1.328 -22.465 1.00 84.62 211 ASN A O 1
ATOM 1691 N N . LYS A 1 212 ? 13.796 -1.250 -20.231 1.00 81.12 212 LYS A N 1
ATOM 1692 C CA . LYS A 1 212 ? 15.224 -1.466 -19.946 1.00 81.12 212 LYS A CA 1
ATOM 1693 C C . LYS A 1 212 ? 15.710 -2.857 -20.341 1.00 81.12 212 LYS A C 1
ATOM 1695 O O . LYS A 1 212 ? 16.808 -2.980 -20.876 1.00 81.12 212 LYS A O 1
ATOM 1700 N N . LEU A 1 213 ? 14.904 -3.895 -20.120 1.00 78.62 213 LEU A N 1
ATOM 1701 C CA . LEU A 1 213 ? 15.230 -5.253 -20.568 1.00 78.62 213 LEU A CA 1
ATOM 1702 C C . LEU A 1 213 ? 15.320 -5.332 -22.097 1.00 78.62 213 LEU A C 1
ATOM 1704 O O . LEU A 1 213 ? 16.258 -5.920 -22.632 1.00 78.62 213 LEU A O 1
ATOM 1708 N N . ASN A 1 214 ? 14.386 -4.693 -22.801 1.00 78.00 214 ASN A N 1
ATOM 1709 C CA . ASN A 1 214 ? 14.392 -4.645 -24.262 1.00 78.00 214 ASN A CA 1
ATOM 1710 C C . ASN A 1 214 ? 15.608 -3.885 -24.810 1.00 78.00 214 ASN A C 1
ATOM 1712 O O . ASN A 1 214 ? 16.228 -4.339 -25.770 1.00 78.00 214 ASN A O 1
ATOM 1716 N N . GLN A 1 215 ? 15.989 -2.766 -24.186 1.00 74.38 215 GLN A N 1
ATOM 1717 C CA . GLN A 1 215 ? 17.203 -2.025 -24.547 1.00 74.38 215 GLN A CA 1
ATOM 1718 C C . GLN A 1 215 ? 18.466 -2.871 -24.355 1.00 74.38 215 GLN A C 1
ATOM 1720 O O . GLN A 1 215 ? 19.257 -2.985 -25.288 1.00 74.38 215 GLN A O 1
ATOM 1725 N N . ALA A 1 216 ? 18.614 -3.537 -23.206 1.00 71.19 216 ALA A N 1
ATOM 1726 C CA . ALA A 1 216 ? 19.760 -4.408 -22.942 1.00 71.19 216 ALA A CA 1
ATOM 1727 C C . ALA A 1 216 ? 19.864 -5.559 -23.961 1.00 71.19 216 ALA A C 1
ATOM 1729 O O . ALA A 1 216 ? 20.948 -5.855 -24.463 1.00 71.19 216 ALA A O 1
ATOM 1730 N N . ASN A 1 217 ? 18.736 -6.175 -24.326 1.00 67.25 217 ASN A N 1
ATOM 1731 C CA . ASN A 1 217 ? 18.710 -7.224 -25.346 1.00 67.25 217 ASN A CA 1
ATOM 1732 C C . ASN A 1 217 ? 19.108 -6.692 -26.731 1.00 67.25 217 ASN A C 1
ATOM 1734 O O . ASN A 1 217 ? 19.885 -7.337 -27.434 1.00 67.25 217 ASN A O 1
ATOM 1738 N N . ASN A 1 218 ? 18.632 -5.506 -27.114 1.00 61.88 218 ASN A N 1
ATOM 1739 C CA . ASN A 1 218 ? 18.989 -4.883 -28.390 1.00 61.88 218 ASN A CA 1
ATOM 1740 C C . ASN A 1 218 ? 20.475 -4.501 -28.463 1.00 61.88 218 ASN A C 1
ATOM 1742 O O . ASN A 1 218 ? 21.094 -4.659 -29.516 1.00 61.88 218 ASN A O 1
ATOM 1746 N N . GLU A 1 219 ? 21.068 -4.035 -27.363 1.00 59.69 219 GLU A N 1
ATOM 1747 C CA . GLU A 1 219 ? 22.504 -3.740 -27.282 1.00 59.69 219 GLU A CA 1
ATOM 1748 C C . GLU A 1 219 ? 23.353 -5.010 -27.429 1.00 59.69 219 GLU A C 1
ATOM 1750 O O . GLU A 1 219 ? 24.314 -5.018 -28.202 1.00 59.69 219 GLU A O 1
ATOM 1755 N N . ILE A 1 220 ? 22.961 -6.110 -26.774 1.00 56.34 220 ILE A N 1
ATOM 1756 C CA . ILE A 1 220 ? 23.617 -7.418 -26.927 1.00 56.34 220 ILE A CA 1
ATOM 1757 C C . ILE A 1 220 ? 23.543 -7.882 -28.387 1.00 56.34 220 ILE A C 1
ATOM 1759 O O . ILE A 1 220 ? 24.566 -8.232 -28.975 1.00 56.34 220 ILE A O 1
ATOM 1763 N N . VAL A 1 221 ? 22.359 -7.840 -29.001 1.00 46.06 221 VAL A N 1
ATOM 1764 C CA . VAL A 1 221 ? 22.164 -8.231 -30.408 1.00 46.06 221 VAL A CA 1
ATOM 1765 C C . VAL A 1 221 ? 23.014 -7.364 -31.347 1.00 46.06 221 VAL A C 1
ATOM 1767 O O . VAL A 1 221 ? 23.681 -7.887 -32.240 1.00 46.06 221 VAL A O 1
ATOM 1770 N N . THR A 1 222 ? 23.069 -6.051 -31.116 1.00 45.34 222 THR A N 1
ATOM 1771 C CA . THR A 1 222 ? 23.875 -5.117 -31.923 1.00 45.34 222 THR A CA 1
ATOM 1772 C C . THR A 1 222 ? 25.378 -5.400 -31.809 1.00 45.34 222 THR A C 1
ATOM 1774 O O . THR A 1 222 ? 26.099 -5.323 -32.809 1.00 45.34 222 THR A O 1
ATOM 1777 N N . LEU A 1 223 ? 25.867 -5.780 -30.623 1.00 32.12 223 LEU A N 1
ATOM 1778 C CA . LEU A 1 223 ? 27.258 -6.197 -30.410 1.00 32.12 223 LEU A CA 1
ATOM 1779 C C . LEU A 1 223 ? 27.597 -7.480 -31.181 1.00 32.12 223 LEU A C 1
ATOM 1781 O O . LEU A 1 223 ? 28.630 -7.515 -31.849 1.00 32.12 223 LEU A O 1
ATOM 1785 N N . TYR A 1 224 ? 26.723 -8.492 -31.164 1.00 32.97 224 TYR A N 1
ATOM 1786 C CA . TYR A 1 224 ? 26.932 -9.738 -31.918 1.00 32.97 224 TYR A CA 1
ATOM 1787 C C . TYR A 1 224 ? 27.047 -9.487 -33.429 1.00 32.97 224 TYR A C 1
ATOM 1789 O O . TYR A 1 224 ? 28.016 -9.922 -34.052 1.00 32.97 224 TYR A O 1
ATOM 1797 N N . PHE A 1 225 ? 26.146 -8.688 -34.009 1.00 34.78 225 PHE A N 1
ATOM 1798 C CA . PHE A 1 225 ? 26.214 -8.341 -35.436 1.00 34.78 225 PHE A CA 1
ATOM 1799 C C . PHE A 1 225 ? 27.416 -7.453 -35.801 1.00 34.78 225 PHE A C 1
ATOM 1801 O O . PHE A 1 225 ? 27.914 -7.504 -36.928 1.00 34.78 225 PHE A O 1
ATOM 1808 N N . SER A 1 226 ? 27.915 -6.649 -34.859 1.00 44.56 226 SER A N 1
ATOM 1809 C CA . SER A 1 226 ? 29.115 -5.824 -35.064 1.00 44.56 226 SER A CA 1
ATOM 1810 C C . SER A 1 226 ? 30.412 -6.643 -35.026 1.00 44.56 226 SER A C 1
ATOM 1812 O O . SER A 1 226 ? 31.399 -6.253 -35.653 1.00 44.56 226 SER A O 1
ATOM 1814 N N . ILE A 1 227 ? 30.419 -7.776 -34.317 1.00 46.41 227 ILE A N 1
ATOM 1815 C CA . ILE A 1 227 ? 31.543 -8.723 -34.282 1.00 46.41 227 ILE A CA 1
ATOM 1816 C C . ILE A 1 227 ? 31.577 -9.568 -35.564 1.00 46.41 227 ILE A C 1
ATOM 1818 O O . ILE A 1 227 ? 32.654 -9.771 -36.124 1.00 46.41 227 ILE A O 1
ATOM 1822 N N . GLU A 1 228 ? 30.424 -10.003 -36.080 1.00 44.84 228 GLU A N 1
ATOM 1823 C CA . GLU A 1 228 ? 30.359 -10.796 -37.320 1.00 44.84 228 GLU A CA 1
ATOM 1824 C C . GLU A 1 228 ? 30.768 -10.010 -38.573 1.00 44.84 228 GLU A C 1
ATOM 1826 O O . GLU A 1 228 ? 31.362 -10.580 -39.483 1.00 44.84 228 GLU A O 1
ATOM 1831 N N . LYS A 1 229 ? 30.549 -8.689 -38.612 1.00 46.91 229 LYS A N 1
ATOM 1832 C CA . LYS A 1 229 ? 30.982 -7.831 -39.733 1.00 46.91 229 LYS A CA 1
ATOM 1833 C C . LYS A 1 229 ? 32.490 -7.543 -39.793 1.00 46.91 229 LYS A C 1
ATOM 1835 O O . LYS A 1 229 ? 32.926 -6.841 -40.701 1.00 46.91 229 LYS A O 1
ATOM 1840 N N . LYS A 1 230 ? 33.288 -8.039 -38.842 1.00 44.44 230 LYS A N 1
ATOM 1841 C CA . LYS A 1 230 ? 34.755 -7.870 -38.814 1.00 44.44 230 LYS A CA 1
ATOM 1842 C C . LYS A 1 230 ? 35.535 -9.116 -39.267 1.00 44.44 230 LYS A C 1
ATOM 1844 O O . LYS A 1 230 ? 36.698 -9.258 -38.891 1.00 44.44 230 LYS A O 1
ATOM 1849 N N . ARG A 1 231 ? 34.928 -10.009 -40.051 1.00 36.44 231 ARG A N 1
ATOM 1850 C CA . ARG A 1 231 ? 35.626 -11.123 -40.711 1.00 36.44 231 ARG A CA 1
ATOM 1851 C C . ARG A 1 231 ? 35.613 -10.976 -42.220 1.00 36.44 231 ARG A C 1
ATOM 1853 O O . ARG A 1 231 ? 34.549 -10.594 -42.750 1.00 36.44 231 ARG A O 1
#

Radius of gyration: 22.79 Å; chains: 1; bounding box: 71×63×64 Å

pLDDT: mean 72.83, std 19.87, range [27.19, 95.5]

Organism: NCBI:txid3037798

Foldseek 3Di:
DDDPDPPPPDFDDDDWDWDAFDDPDDPVVCVVVVRGFTWGWDDDVVDIDIDGLVVLLVQVVVVQPDDVSLVVCLQVLQQLLLLQLLVVLLVVLQCVVCVVVVNDRDDDDPVLLVVLLVQLCVVQVHDSVSHDNPRHDRVSLVSCLPDPVLVVRLVVVCVVVVDDDDPVSVVSSCSSSVSSVQVVCCVSPVVGDSVSSSVSSNVSSNVSSVVVVVVVVVVVVVVVVVVVVPD

Sequence (231 aa):
MSVHLNQVIKSPKPFITITKGCSKFSHKIKEALNINSKKIELKFEGNTITLNESKIVRKLKSQIETADKLEKFKISEKKIQIGSTINRAIDETREELSDKLNKTKVSLTSSDKKEIFHRVAKKCGISESEIDTNASQQFIKHLLSQQKQIQKVITHDLFLNKEQPNGDNAAVTKYVIGTLNARVQEIFFPDINFKKIKDCAESETKELLENKLNQANNEIVTLYFSIEKKR